Protein AF-A0A0H3FPC8-F1 (afdb_monomer_lite)

Secondary structure (DSSP, 8-state):
-HHHHHHHHHHHHHTTT-HHHHHHHHHHHHHHHHHHHHHTT-GGGGBSSGGG--HHHHHTT-SPBP-HHHHHHHHHHHH--PPPHHHHHHHHHHHHHHHHHHH-TTSGGGSHHHHHHHHHHHHHHHHHHHHHIIIIITGGGGGGGHHHHHHHHHHHTT-HHHHHHHHHHHHHHHHHHHHTT--EEE-TTT-SEEEEEEEEETTEEEEEETTT--EEEEE-----EEEPTTT--EEE-

Organism: Rahnella sp. (strain Y9602) (NCBI:txid2703885)

Structure (mmCIF, N/CA/C/O backbone):
data_AF-A0A0H3FPC8-F1
#
_entry.id   AF-A0A0H3FPC8-F1
#
loop_
_atom_site.group_PDB
_atom_site.id
_atom_site.type_symbol
_atom_site.label_atom_id
_atom_site.label_alt_id
_atom_site.label_comp_id
_atom_site.label_asym_id
_atom_site.label_entity_id
_atom_site.label_seq_id
_atom_site.pdbx_PDB_ins_code
_atom_site.Cartn_x
_atom_site.Cartn_y
_atom_site.Cartn_z
_atom_site.occupancy
_atom_site.B_iso_or_equiv
_atom_site.auth_seq_id
_atom_site.auth_comp_id
_atom_site.auth_asym_id
_atom_site.auth_atom_id
_atom_site.pdbx_PDB_model_num
ATOM 1 N N . MET A 1 1 ? 5.301 -9.600 -10.828 1.00 89.00 1 MET A N 1
ATOM 2 C CA . MET A 1 1 ? 4.356 -9.353 -9.725 1.00 89.00 1 MET A CA 1
ATOM 3 C C . MET A 1 1 ? 4.814 -9.992 -8.426 1.00 89.00 1 MET A C 1
ATOM 5 O O . MET A 1 1 ? 5.090 -9.246 -7.503 1.00 89.00 1 MET A O 1
ATOM 9 N N . LYS A 1 2 ? 4.995 -11.320 -8.379 1.00 92.00 2 LYS A N 1
ATOM 10 C CA . LYS A 1 2 ? 5.437 -12.055 -7.181 1.00 92.00 2 LYS A CA 1
ATOM 11 C C . LYS A 1 2 ? 6.571 -11.378 -6.393 1.00 92.00 2 LYS A C 1
ATOM 13 O O . LYS A 1 2 ? 6.374 -11.065 -5.234 1.00 92.00 2 LYS A O 1
ATOM 18 N N . ASN A 1 3 ? 7.679 -11.017 -7.048 1.00 93.06 3 ASN A N 1
ATOM 19 C CA . ASN A 1 3 ? 8.782 -10.324 -6.367 1.00 93.06 3 ASN A CA 1
ATOM 20 C C . ASN A 1 3 ? 8.347 -9.024 -5.666 1.00 93.06 3 ASN A C 1
ATOM 22 O O . ASN A 1 3 ? 8.826 -8.742 -4.580 1.00 93.06 3 ASN A O 1
ATOM 26 N N . ALA A 1 4 ? 7.453 -8.228 -6.269 1.00 95.75 4 ALA A N 1
ATOM 27 C CA . ALA A 1 4 ? 6.970 -6.991 -5.653 1.00 95.75 4 ALA A CA 1
ATOM 28 C C . ALA A 1 4 ? 6.210 -7.288 -4.354 1.00 95.75 4 ALA A C 1
ATOM 30 O O . ALA A 1 4 ? 6.454 -6.639 -3.346 1.00 95.75 4 ALA A O 1
ATOM 31 N N . ILE A 1 5 ? 5.348 -8.306 -4.379 1.00 95.94 5 ILE A N 1
ATOM 32 C CA . ILE A 1 5 ? 4.580 -8.786 -3.224 1.00 95.94 5 ILE A CA 1
ATOM 33 C C . ILE A 1 5 ? 5.522 -9.337 -2.144 1.00 95.94 5 ILE A C 1
ATOM 35 O O . ILE A 1 5 ? 5.389 -8.956 -0.984 1.00 95.94 5 ILE A O 1
ATOM 39 N N . ASP A 1 6 ? 6.515 -10.144 -2.531 1.00 96.19 6 ASP A N 1
ATOM 40 C CA . ASP A 1 6 ? 7.528 -10.693 -1.621 1.00 96.19 6 ASP A CA 1
ATOM 41 C C . ASP A 1 6 ? 8.322 -9.572 -0.919 1.00 96.19 6 ASP A C 1
ATOM 43 O O . ASP A 1 6 ? 8.620 -9.674 0.268 1.00 96.19 6 ASP A O 1
ATOM 47 N N . PHE A 1 7 ? 8.621 -8.468 -1.616 1.00 96.62 7 PHE A N 1
ATOM 48 C CA . PHE A 1 7 ? 9.252 -7.292 -1.008 1.00 96.62 7 PHE A CA 1
ATOM 49 C C . PHE A 1 7 ? 8.331 -6.563 -0.021 1.00 96.62 7 PHE A C 1
ATOM 51 O O . PHE A 1 7 ? 8.811 -6.074 1.000 1.00 96.62 7 PHE A O 1
ATOM 58 N N . VAL A 1 8 ? 7.018 -6.502 -0.273 1.00 95.00 8 VAL A N 1
ATOM 59 C CA . VAL A 1 8 ? 6.086 -5.961 0.732 1.00 95.00 8 VAL A CA 1
ATOM 60 C C . VAL A 1 8 ? 6.052 -6.864 1.964 1.00 95.00 8 VAL A C 1
ATOM 62 O O . VAL A 1 8 ? 6.135 -6.366 3.082 1.00 95.00 8 VAL A O 1
ATOM 65 N N . ASP A 1 9 ? 5.981 -8.181 1.774 1.00 94.62 9 ASP A N 1
ATOM 66 C CA . ASP A 1 9 ? 5.987 -9.150 2.873 1.00 94.62 9 ASP A CA 1
ATOM 67 C C . ASP A 1 9 ? 7.274 -9.064 3.707 1.00 94.62 9 ASP A C 1
ATOM 69 O O . ASP A 1 9 ? 7.194 -8.934 4.927 1.00 94.62 9 ASP A O 1
ATOM 73 N N . SER A 1 10 ? 8.439 -9.058 3.051 1.00 94.31 10 SER A N 1
ATOM 74 C CA . SER A 1 10 ? 9.748 -8.882 3.698 1.00 94.31 10 SER A CA 1
ATOM 75 C C . SER A 1 10 ? 9.798 -7.584 4.495 1.00 94.31 10 SER A C 1
ATOM 77 O O . SER A 1 10 ? 10.258 -7.558 5.635 1.00 94.31 10 SER A O 1
ATOM 79 N N . SER A 1 11 ? 9.240 -6.511 3.932 1.00 92.31 11 SER A N 1
ATOM 80 C CA . SER A 1 11 ? 9.181 -5.228 4.613 1.00 92.31 11 SER A CA 1
ATOM 81 C C . SER A 1 11 ? 8.342 -5.260 5.893 1.00 92.31 11 SER A C 1
ATOM 83 O O . SER A 1 11 ? 8.747 -4.687 6.904 1.00 92.31 11 SER A O 1
ATOM 85 N N . ILE A 1 12 ? 7.200 -5.952 5.874 1.00 90.69 12 ILE A N 1
ATOM 86 C CA . ILE A 1 12 ? 6.361 -6.142 7.065 1.00 90.69 12 ILE A CA 1
ATOM 87 C C . ILE A 1 12 ? 7.122 -6.950 8.122 1.00 90.69 12 ILE A C 1
ATOM 89 O O . ILE A 1 12 ? 7.126 -6.567 9.290 1.00 90.69 12 ILE A O 1
ATOM 93 N N . ASP A 1 13 ? 7.782 -8.038 7.717 1.00 90.56 13 ASP A N 1
ATOM 94 C CA . ASP A 1 13 ? 8.523 -8.923 8.626 1.00 90.56 13 ASP A CA 1
ATOM 95 C C . ASP A 1 13 ? 9.729 -8.219 9.275 1.00 90.56 13 ASP A C 1
ATOM 97 O O . ASP A 1 13 ? 10.074 -8.483 10.430 1.00 90.56 13 ASP A O 1
ATOM 101 N N . ASP A 1 14 ? 10.338 -7.273 8.562 1.00 88.56 14 ASP A N 1
ATOM 102 C CA . ASP A 1 14 ? 11.497 -6.515 9.026 1.00 88.56 14 ASP A CA 1
ATOM 103 C C . ASP A 1 14 ? 11.157 -5.232 9.786 1.00 88.56 14 ASP A C 1
ATOM 105 O O . ASP A 1 14 ? 12.068 -4.609 10.336 1.00 88.56 14 ASP A O 1
ATOM 109 N N . LEU A 1 15 ? 9.886 -4.830 9.863 1.00 83.62 15 LEU A N 1
ATOM 110 C CA . LEU A 1 15 ? 9.491 -3.529 10.414 1.00 83.62 15 LEU A CA 1
ATOM 111 C C . LEU A 1 15 ? 9.978 -3.310 11.855 1.00 83.62 15 LEU A C 1
ATOM 113 O O . LEU A 1 15 ? 10.409 -2.214 12.211 1.00 83.62 15 LEU A O 1
ATOM 117 N N . ASP A 1 16 ? 9.949 -4.354 12.683 1.00 78.88 16 ASP A N 1
ATOM 118 C CA . ASP A 1 16 ? 10.390 -4.274 14.078 1.00 78.88 16 ASP A CA 1
ATOM 119 C C . ASP A 1 16 ? 11.853 -4.672 14.278 1.00 78.88 16 ASP A C 1
ATOM 121 O O . ASP A 1 16 ? 12.529 -4.115 15.143 1.00 78.88 16 ASP A O 1
ATOM 125 N N . VAL A 1 17 ? 12.351 -5.622 13.483 1.00 83.38 17 VAL A N 1
ATOM 126 C CA . VAL A 1 17 ? 13.662 -6.255 13.702 1.00 83.38 17 VAL A CA 1
ATOM 127 C C . VAL A 1 17 ? 14.765 -5.574 12.893 1.00 83.38 17 VAL A C 1
ATOM 129 O O . VAL A 1 17 ? 15.882 -5.388 13.378 1.00 83.38 17 VAL A O 1
ATOM 132 N N . ARG A 1 18 ? 14.470 -5.203 11.644 1.00 84.19 18 ARG A N 1
ATOM 133 C CA . ARG A 1 18 ? 15.408 -4.588 10.691 1.00 84.19 18 ARG A CA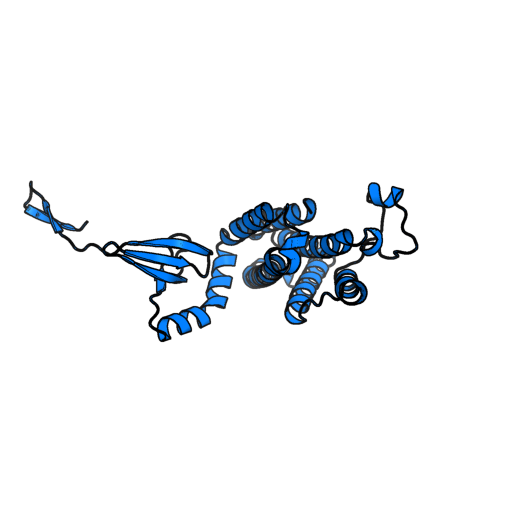 1
ATOM 134 C C . ARG A 1 18 ? 14.742 -3.430 9.932 1.00 84.19 18 ARG A C 1
ATOM 136 O O . ARG A 1 18 ? 14.705 -3.438 8.705 1.00 84.19 18 ARG A O 1
ATOM 143 N N . PRO A 1 19 ? 14.282 -2.375 10.618 1.00 80.12 19 PRO A N 1
ATOM 144 C CA . PRO A 1 19 ? 13.482 -1.316 9.995 1.00 80.12 19 PRO A CA 1
ATOM 145 C C . PRO A 1 19 ? 14.165 -0.558 8.835 1.00 80.12 19 PRO A C 1
ATOM 147 O O . PRO A 1 19 ? 13.492 -0.019 7.961 1.00 80.12 19 PRO A O 1
ATOM 150 N N . LYS A 1 20 ? 15.505 -0.565 8.748 1.00 82.81 20 LYS A N 1
ATOM 151 C CA . LYS A 1 20 ? 16.231 -0.087 7.553 1.00 82.81 20 LYS A CA 1
ATOM 152 C C . LYS A 1 20 ? 15.940 -0.945 6.319 1.00 82.81 20 LYS A C 1
ATOM 154 O O . LYS A 1 20 ? 15.701 -0.407 5.242 1.00 82.81 20 LYS A O 1
ATOM 159 N N . ASN A 1 21 ? 15.962 -2.266 6.486 1.00 87.56 21 ASN A N 1
ATOM 160 C CA . ASN A 1 21 ? 15.630 -3.224 5.439 1.00 87.56 21 ASN A CA 1
ATOM 161 C C . ASN A 1 21 ? 14.156 -3.099 5.057 1.00 87.56 21 ASN A C 1
ATOM 163 O O . ASN A 1 21 ? 13.857 -3.069 3.869 1.00 87.56 21 ASN A O 1
ATOM 167 N N . ALA A 1 22 ? 13.273 -2.890 6.040 1.00 88.50 22 ALA A N 1
ATOM 168 C CA . ALA A 1 22 ? 11.856 -2.672 5.782 1.00 88.50 22 ALA A CA 1
ATOM 169 C C . ALA A 1 22 ? 11.604 -1.519 4.797 1.00 88.50 22 ALA A C 1
ATOM 171 O O . ALA A 1 22 ? 10.876 -1.699 3.822 1.00 88.50 22 ALA A O 1
ATOM 172 N N . ILE A 1 23 ? 12.257 -0.365 4.981 1.00 88.19 23 ILE A N 1
ATOM 173 C CA . ILE A 1 23 ? 12.142 0.777 4.054 1.00 88.19 23 ILE A CA 1
ATOM 174 C C . ILE A 1 23 ? 12.680 0.425 2.662 1.00 88.19 23 ILE A C 1
ATOM 176 O O . ILE A 1 23 ? 12.049 0.741 1.652 1.00 88.19 23 ILE A O 1
ATOM 180 N N . VAL A 1 24 ? 13.857 -0.207 2.599 1.00 90.31 24 VAL A N 1
ATOM 181 C CA . VAL A 1 24 ? 14.506 -0.570 1.329 1.00 90.31 24 VAL A CA 1
ATOM 182 C C . VAL A 1 24 ? 13.623 -1.523 0.526 1.00 90.31 24 VAL A C 1
ATOM 184 O O . VAL A 1 24 ? 13.397 -1.291 -0.665 1.00 90.31 24 VAL A O 1
ATOM 187 N N . ASP A 1 25 ? 13.097 -2.556 1.177 1.00 94.00 25 ASP A N 1
ATOM 188 C CA . ASP A 1 25 ? 12.224 -3.551 0.564 1.00 94.00 25 ASP A CA 1
ATOM 189 C C . ASP A 1 25 ? 10.900 -2.914 0.135 1.00 94.00 25 ASP A C 1
ATOM 191 O O . ASP A 1 25 ? 10.469 -3.086 -1.007 1.00 94.00 25 ASP A O 1
ATOM 195 N N . PHE A 1 26 ? 10.300 -2.071 0.980 1.00 94.06 26 PHE A N 1
ATOM 196 C CA . PHE A 1 26 ? 9.047 -1.407 0.639 1.00 94.06 26 PHE A CA 1
ATOM 197 C C . PHE A 1 26 ? 9.191 -0.467 -0.563 1.00 94.06 26 PHE A C 1
ATOM 199 O O . PHE A 1 26 ? 8.404 -0.549 -1.508 1.00 94.06 26 PHE A O 1
ATOM 206 N N . TYR A 1 27 ? 10.227 0.375 -0.592 1.00 94.69 27 TYR A N 1
ATOM 207 C CA . TYR A 1 27 ? 10.494 1.238 -1.746 1.00 94.69 27 TYR A CA 1
ATOM 208 C C . TYR A 1 27 ? 10.748 0.419 -3.020 1.00 94.69 27 TYR A C 1
ATOM 210 O O . TYR A 1 27 ? 10.241 0.749 -4.095 1.00 94.69 27 TYR A O 1
ATOM 218 N N . THR A 1 28 ? 11.478 -0.693 -2.899 1.00 95.44 28 THR A N 1
ATOM 219 C CA . THR A 1 28 ? 11.706 -1.618 -4.018 1.00 95.44 28 THR A CA 1
ATOM 220 C C . THR A 1 28 ? 10.386 -2.185 -4.544 1.00 95.44 28 THR A C 1
ATOM 222 O O . THR A 1 28 ? 10.194 -2.259 -5.760 1.00 95.44 28 THR A O 1
ATOM 225 N N . SER A 1 29 ? 9.440 -2.522 -3.661 1.00 96.94 29 SER A N 1
ATOM 226 C CA . SER A 1 29 ? 8.107 -2.979 -4.065 1.00 96.94 29 SER A CA 1
ATOM 227 C C . SER A 1 29 ? 7.360 -1.924 -4.892 1.00 96.94 29 SER A C 1
ATOM 229 O O . SER A 1 29 ? 6.858 -2.260 -5.967 1.00 96.94 29 SER A O 1
ATOM 231 N N . ILE A 1 30 ? 7.369 -0.647 -4.475 1.00 96.56 30 ILE A N 1
ATOM 232 C CA . ILE A 1 30 ? 6.734 0.467 -5.204 1.00 96.56 30 ILE A CA 1
ATOM 233 C C . ILE A 1 30 ? 7.284 0.535 -6.631 1.00 96.56 30 ILE A C 1
ATOM 235 O O . ILE A 1 30 ? 6.516 0.524 -7.597 1.00 96.56 30 ILE A O 1
ATOM 239 N N . GLU A 1 31 ? 8.612 0.542 -6.792 1.00 96.44 31 GLU A N 1
ATOM 240 C CA . GLU A 1 31 ? 9.233 0.582 -8.120 1.00 96.44 31 GLU A CA 1
ATOM 241 C C . GLU A 1 31 ? 8.815 -0.615 -8.984 1.00 96.44 31 GLU A C 1
ATOM 243 O O . GLU A 1 31 ? 8.558 -0.458 -10.182 1.00 96.44 31 GLU A O 1
ATOM 248 N N . LEU A 1 32 ? 8.724 -1.809 -8.395 1.00 97.38 32 LEU A N 1
ATOM 249 C CA . LEU A 1 32 ? 8.325 -3.019 -9.108 1.00 97.38 32 LEU A CA 1
ATOM 250 C C . LEU A 1 32 ? 6.851 -3.011 -9.522 1.00 97.38 32 LEU A C 1
ATOM 252 O O . LEU A 1 32 ? 6.558 -3.471 -10.625 1.00 97.38 32 LEU A O 1
ATOM 256 N N . PHE A 1 33 ? 5.935 -2.474 -8.715 1.00 97.88 33 PHE A N 1
ATOM 257 C CA . PHE A 1 33 ? 4.521 -2.350 -9.096 1.00 97.88 33 PHE A CA 1
ATOM 258 C C . PHE A 1 33 ? 4.322 -1.376 -10.258 1.00 97.88 33 PHE A C 1
ATOM 260 O O . PHE A 1 33 ? 3.637 -1.702 -11.230 1.00 97.88 33 PHE A O 1
ATOM 267 N N . LEU A 1 34 ? 4.985 -0.217 -10.223 1.00 97.56 34 LEU A N 1
ATOM 268 C CA . LEU A 1 34 ? 4.922 0.756 -11.319 1.00 97.56 34 LEU A CA 1
ATOM 269 C C . LEU A 1 34 ? 5.506 0.182 -12.615 1.00 97.56 34 LEU A C 1
ATOM 271 O O . LEU A 1 34 ? 4.932 0.339 -13.695 1.00 97.56 34 LEU A O 1
ATOM 275 N N . LYS A 1 35 ? 6.623 -0.547 -12.511 1.00 97.75 35 LYS A N 1
ATOM 276 C CA . LYS A 1 35 ? 7.211 -1.289 -13.635 1.00 97.75 35 LYS A CA 1
ATOM 277 C C . LYS A 1 35 ? 6.284 -2.387 -14.139 1.00 97.75 35 LYS A C 1
ATOM 279 O O . LYS A 1 35 ? 6.142 -2.529 -15.349 1.00 97.75 35 LYS A O 1
ATOM 284 N N . ALA A 1 36 ? 5.627 -3.129 -13.251 1.00 97.38 36 ALA A N 1
ATOM 285 C CA . ALA A 1 36 ? 4.662 -4.152 -13.639 1.00 97.38 36 ALA A CA 1
ATOM 286 C C . ALA A 1 36 ? 3.509 -3.539 -14.441 1.00 97.38 36 ALA A C 1
ATOM 288 O O . ALA A 1 36 ? 3.162 -4.075 -15.491 1.00 97.38 36 ALA A O 1
ATOM 289 N N . ARG A 1 37 ? 2.992 -2.372 -14.027 1.00 97.44 37 ARG A N 1
ATOM 290 C CA . ARG A 1 37 ? 1.958 -1.661 -14.792 1.00 97.44 37 ARG A CA 1
ATOM 291 C C . ARG A 1 37 ? 2.437 -1.283 -16.194 1.00 97.44 37 ARG A C 1
ATOM 293 O O . ARG A 1 37 ? 1.673 -1.442 -17.140 1.00 97.44 37 ARG A O 1
ATOM 300 N N . LEU A 1 38 ? 3.682 -0.832 -16.349 1.00 98.19 38 LEU A N 1
ATOM 301 C CA . LEU A 1 38 ? 4.276 -0.541 -17.664 1.00 98.19 38 LEU A CA 1
ATOM 302 C C . LEU A 1 38 ? 4.485 -1.799 -18.518 1.00 98.19 38 LEU A C 1
ATOM 304 O O . LEU A 1 38 ? 4.257 -1.768 -19.726 1.00 98.19 38 LEU A O 1
ATOM 308 N N . MET A 1 39 ? 4.909 -2.905 -17.903 1.00 96.38 39 MET A N 1
ATOM 309 C CA . MET A 1 39 ? 5.161 -4.167 -18.604 1.00 96.38 39 MET A CA 1
ATOM 310 C C . MET A 1 39 ? 3.909 -4.772 -19.233 1.00 96.38 39 MET A C 1
ATOM 312 O O . MET A 1 39 ? 4.046 -5.482 -20.226 1.00 96.38 39 MET A O 1
ATOM 316 N N . LEU A 1 40 ? 2.723 -4.492 -18.684 1.00 96.44 40 LEU A N 1
ATOM 317 C CA . LEU A 1 40 ? 1.456 -4.923 -19.280 1.00 96.44 40 LEU A CA 1
ATOM 318 C C . LEU A 1 40 ? 1.212 -4.304 -20.661 1.00 96.44 40 LEU A C 1
ATOM 320 O O . LEU A 1 40 ? 0.554 -4.929 -21.483 1.00 96.44 40 LEU A O 1
ATOM 324 N N . GLU A 1 41 ? 1.769 -3.120 -20.932 1.00 96.81 41 GLU A N 1
ATOM 325 C CA . GLU A 1 41 ? 1.702 -2.514 -22.265 1.00 96.81 41 GLU A CA 1
ATOM 326 C C . GLU A 1 41 ? 2.826 -3.029 -23.159 1.00 96.81 41 GLU A C 1
ATOM 328 O O . GLU A 1 41 ? 2.593 -3.505 -24.268 1.00 96.81 41 GLU A O 1
ATOM 333 N N . HIS A 1 42 ? 4.074 -2.925 -22.688 1.00 96.62 42 HIS A N 1
ATOM 334 C CA . HIS A 1 42 ? 5.220 -3.486 -23.392 1.00 96.62 42 HIS A CA 1
ATOM 335 C C . HIS A 1 42 ? 6.450 -3.588 -22.484 1.00 96.62 42 HIS A C 1
ATOM 337 O O . HIS A 1 42 ? 6.822 -2.641 -21.789 1.00 96.62 42 HIS A O 1
ATOM 343 N N . TRP A 1 43 ? 7.164 -4.712 -22.551 1.00 96.44 43 TRP A N 1
ATOM 344 C CA . TRP A 1 43 ? 8.334 -4.987 -21.708 1.00 96.44 43 TRP A CA 1
ATOM 345 C C . TRP A 1 43 ? 9.472 -3.961 -21.863 1.00 96.44 43 TRP A C 1
ATOM 347 O O . TRP A 1 43 ? 10.168 -3.653 -20.898 1.00 96.44 43 TRP A O 1
ATOM 357 N N . THR A 1 44 ? 9.652 -3.366 -23.049 1.00 97.31 44 THR A N 1
ATOM 358 C CA . THR A 1 44 ? 10.704 -2.348 -23.255 1.00 97.31 44 THR A CA 1
ATOM 359 C C . THR A 1 44 ? 10.468 -1.076 -22.444 1.00 97.31 44 THR A C 1
ATOM 361 O O . THR A 1 44 ? 11.413 -0.326 -22.192 1.00 97.31 44 THR A O 1
ATOM 364 N N . LEU A 1 45 ? 9.235 -0.837 -21.981 1.00 97.81 45 LEU A N 1
ATOM 365 C CA . LEU A 1 45 ? 8.889 0.334 -21.180 1.00 97.81 45 LEU A CA 1
ATOM 366 C C . LEU A 1 45 ? 9.497 0.316 -19.784 1.00 97.81 45 LEU A C 1
ATOM 368 O O . LEU A 1 45 ? 9.424 1.344 -19.117 1.00 97.81 45 LEU A O 1
ATOM 372 N N . ILE A 1 46 ? 10.143 -0.767 -19.353 1.00 97.25 46 ILE A N 1
ATOM 373 C CA . ILE A 1 46 ? 10.910 -0.774 -18.101 1.00 97.25 46 ILE A CA 1
ATOM 374 C C . ILE A 1 46 ? 12.418 -0.652 -18.305 1.00 97.25 46 ILE A C 1
ATOM 376 O O . ILE A 1 46 ? 13.133 -0.465 -17.326 1.00 97.25 46 ILE A O 1
ATOM 380 N N . LEU A 1 47 ? 12.911 -0.698 -19.545 1.00 97.56 47 LEU A N 1
ATOM 381 C CA . LEU A 1 47 ? 14.334 -0.544 -19.856 1.00 97.56 47 LEU A CA 1
ATOM 382 C C . LEU A 1 47 ? 14.766 0.916 -19.772 1.00 97.56 47 LEU A C 1
ATOM 384 O O . LEU A 1 47 ? 14.036 1.789 -20.235 1.00 97.56 47 LEU A O 1
ATOM 388 N N . GLU A 1 48 ? 15.971 1.196 -19.292 1.00 96.56 48 GLU A N 1
ATOM 389 C CA . GLU A 1 48 ? 16.552 2.545 -19.326 1.00 96.56 48 GLU A CA 1
ATOM 390 C C . GLU A 1 48 ? 16.551 3.118 -20.756 1.00 96.56 48 GLU A C 1
ATOM 392 O O . GLU A 1 48 ? 16.034 4.212 -20.987 1.00 96.56 48 GLU A O 1
ATOM 397 N N . GLU A 1 49 ? 16.980 2.312 -21.734 1.00 94.75 49 GLU A N 1
ATOM 398 C CA . GLU A 1 49 ? 17.000 2.645 -23.162 1.00 94.75 49 GLU A CA 1
ATOM 399 C C . GLU A 1 49 ? 16.138 1.662 -23.988 1.00 94.75 49 GLU A C 1
ATOM 401 O O . GLU A 1 49 ? 16.647 0.640 -24.458 1.00 94.75 49 GLU A O 1
ATOM 406 N N . PRO A 1 50 ? 14.840 1.948 -24.225 1.00 93.62 50 PRO A N 1
ATOM 407 C CA . PRO A 1 50 ? 13.931 1.030 -24.923 1.00 93.62 50 PRO A CA 1
ATOM 408 C C . PRO A 1 50 ? 14.402 0.608 -26.324 1.00 93.62 50 PRO A C 1
ATOM 410 O O . PRO A 1 50 ? 14.185 -0.531 -26.727 1.00 93.62 50 PRO A O 1
ATOM 413 N N . GLY A 1 51 ? 15.081 1.505 -27.052 1.00 94.12 51 GLY A N 1
ATOM 414 C CA . GLY A 1 51 ? 15.593 1.247 -28.406 1.00 94.12 51 GLY A CA 1
ATOM 415 C C . GLY A 1 51 ? 16.778 0.277 -28.473 1.00 94.12 51 GLY A C 1
ATOM 416 O O . GLY A 1 51 ? 17.095 -0.211 -29.552 1.00 94.12 51 GLY A O 1
ATOM 417 N N . LYS A 1 52 ? 17.416 -0.028 -27.335 1.00 92.62 52 LYS A N 1
ATOM 418 C CA . LYS A 1 52 ? 18.482 -1.037 -27.218 1.00 92.62 52 LYS A CA 1
ATOM 419 C C . LYS A 1 52 ? 17.974 -2.363 -26.644 1.00 92.62 52 LYS A C 1
ATOM 421 O O . LYS A 1 52 ? 18.774 -3.213 -26.262 1.00 92.62 52 LYS A O 1
ATOM 426 N N . GLY A 1 53 ? 16.655 -2.536 -26.539 1.00 92.25 53 GLY A N 1
ATOM 427 C CA . GLY A 1 53 ? 16.061 -3.730 -25.954 1.00 92.25 53 GLY A CA 1
ATOM 428 C C . GLY A 1 53 ? 16.464 -5.005 -26.692 1.00 92.25 53 GLY A C 1
ATOM 429 O O . GLY A 1 53 ? 16.272 -5.125 -27.899 1.00 92.25 53 GLY A O 1
ATOM 430 N N . ASN A 1 54 ? 16.964 -5.983 -25.939 1.00 96.00 54 ASN A N 1
ATOM 431 C CA . ASN A 1 54 ? 17.206 -7.339 -26.411 1.00 96.00 54 ASN A CA 1
ATOM 432 C C . ASN A 1 54 ? 16.348 -8.317 -25.594 1.00 96.00 54 ASN A C 1
ATOM 434 O O . ASN A 1 54 ? 16.453 -8.365 -24.370 1.00 96.00 54 ASN A O 1
ATOM 438 N N . ILE A 1 55 ? 15.502 -9.096 -26.274 1.00 95.50 55 ILE A N 1
ATOM 439 C CA . ILE A 1 55 ? 14.564 -10.011 -25.611 1.00 95.50 55 ILE A CA 1
ATOM 440 C C . ILE A 1 55 ? 15.269 -11.173 -24.892 1.00 95.50 55 ILE A C 1
ATOM 442 O O . ILE A 1 55 ? 14.787 -11.630 -23.858 1.00 95.50 55 ILE A O 1
ATOM 446 N N . GLN A 1 56 ? 16.423 -11.631 -25.393 1.00 96.56 56 GLN A N 1
ATOM 447 C CA . GLN A 1 56 ? 17.203 -12.695 -24.758 1.00 96.56 56 GLN A CA 1
ATOM 448 C C . GLN A 1 56 ? 17.819 -12.199 -23.446 1.00 96.56 56 GLN A C 1
ATOM 450 O O . GLN A 1 56 ? 17.596 -12.820 -22.410 1.00 96.56 56 GLN A O 1
ATOM 455 N N . SER A 1 57 ? 18.495 -11.046 -23.461 1.00 95.12 57 SER A N 1
ATOM 456 C CA . SER A 1 57 ? 19.041 -10.409 -22.254 1.00 95.12 57 SER A CA 1
ATOM 457 C C . SER A 1 57 ? 17.937 -10.081 -21.246 1.00 95.12 57 SER A C 1
ATOM 459 O O . SER A 1 57 ? 18.067 -10.365 -20.058 1.00 95.12 57 SER A O 1
ATOM 461 N N . PHE A 1 58 ? 16.791 -9.585 -21.725 1.00 94.50 58 PHE A N 1
ATOM 462 C CA . PHE A 1 58 ? 15.630 -9.323 -20.879 1.00 94.50 58 PHE A CA 1
ATOM 463 C C . PHE A 1 58 ? 15.126 -10.579 -20.158 1.00 94.50 58 PHE A C 1
ATOM 465 O O . PHE A 1 58 ? 14.887 -10.538 -18.953 1.00 94.50 58 PHE A O 1
ATOM 472 N N . SER A 1 59 ? 15.008 -11.704 -20.873 1.00 92.69 59 SER A N 1
ATOM 473 C CA . SER A 1 59 ? 14.484 -12.960 -20.317 1.00 92.69 59 SER A CA 1
ATOM 474 C C . SER A 1 59 ? 15.323 -13.543 -19.175 1.00 92.69 59 SER A C 1
ATOM 476 O O . SER A 1 59 ? 14.793 -14.285 -18.352 1.00 92.69 59 SER A O 1
ATOM 478 N N . ILE A 1 60 ? 16.607 -13.178 -19.100 1.00 94.94 60 ILE A N 1
ATOM 479 C CA . ILE A 1 60 ? 17.534 -13.610 -18.043 1.00 94.94 60 ILE A CA 1
ATOM 480 C C . ILE A 1 60 ? 17.810 -12.514 -17.003 1.00 94.94 60 ILE A C 1
ATOM 482 O O . ILE A 1 60 ? 18.646 -12.706 -16.124 1.00 94.94 60 ILE A O 1
ATOM 486 N N . GLY A 1 61 ? 17.129 -11.366 -17.091 1.00 91.69 61 GLY A N 1
ATOM 487 C CA . GLY A 1 61 ? 17.315 -10.250 -16.161 1.00 91.69 61 GLY A CA 1
ATOM 488 C C . GLY A 1 61 ? 18.558 -9.391 -16.415 1.00 91.69 61 GLY A C 1
ATOM 489 O O . GLY A 1 61 ? 18.869 -8.529 -15.598 1.00 91.69 61 GLY A O 1
ATOM 490 N N . ASP A 1 62 ? 19.257 -9.582 -17.535 1.00 95.31 62 ASP A N 1
ATOM 491 C CA . ASP A 1 62 ? 20.439 -8.799 -17.905 1.00 95.31 62 ASP A CA 1
ATOM 492 C C . ASP A 1 62 ? 20.026 -7.507 -18.620 1.00 95.31 62 ASP A C 1
ATOM 494 O O . ASP A 1 62 ? 20.073 -7.380 -19.845 1.00 95.31 62 ASP A O 1
ATOM 498 N N . PHE A 1 63 ? 19.520 -6.542 -17.857 1.00 94.50 63 PHE A N 1
ATOM 499 C CA . PHE A 1 63 ? 19.167 -5.233 -18.391 1.00 94.50 63 PHE A CA 1
ATOM 500 C C . PHE A 1 63 ? 19.218 -4.144 -17.325 1.00 94.50 63 PHE A C 1
ATOM 502 O O . PHE A 1 63 ? 19.028 -4.378 -16.132 1.00 94.50 63 PHE A O 1
ATOM 509 N N . LYS A 1 64 ? 19.407 -2.903 -17.776 1.00 95.75 64 LYS A N 1
ATOM 510 C CA . LYS A 1 64 ? 19.228 -1.726 -16.927 1.00 95.75 64 LYS A CA 1
ATOM 511 C C . LYS A 1 64 ? 17.772 -1.303 -16.953 1.00 95.75 64 LYS A C 1
ATOM 513 O O . LYS A 1 64 ? 17.227 -1.012 -18.020 1.00 95.75 64 LYS A O 1
ATOM 518 N N . SER A 1 65 ? 17.142 -1.288 -15.785 1.00 96.19 65 SER A N 1
ATOM 519 C CA . SER A 1 65 ? 15.761 -0.835 -15.637 1.00 96.19 65 SER A CA 1
ATOM 520 C C . SER A 1 65 ? 15.692 0.640 -15.248 1.00 96.19 65 SER A C 1
ATOM 522 O O . SER A 1 65 ? 16.618 1.162 -14.636 1.00 96.19 65 SER A O 1
ATOM 524 N N . ILE A 1 66 ? 14.582 1.298 -15.562 1.00 97.25 66 ILE A N 1
ATOM 525 C CA . ILE A 1 66 ? 14.283 2.652 -15.076 1.00 97.25 66 ILE A CA 1
ATOM 526 C C . ILE A 1 66 ? 14.095 2.701 -13.556 1.00 97.25 66 ILE A C 1
ATOM 528 O O . ILE A 1 66 ? 13.765 1.695 -12.939 1.00 97.25 66 ILE A O 1
ATOM 532 N N . TYR A 1 67 ? 14.222 3.883 -12.962 1.00 95.50 67 TYR A N 1
ATOM 533 C CA . TYR A 1 67 ? 13.828 4.151 -11.572 1.00 95.50 67 TYR A CA 1
ATOM 534 C C . TYR A 1 67 ? 12.415 4.748 -11.494 1.00 95.50 67 TYR A C 1
ATOM 536 O O . TYR A 1 67 ? 11.789 4.987 -12.534 1.00 95.50 67 TYR A O 1
ATOM 544 N N . LEU A 1 68 ? 11.930 5.014 -10.276 1.00 94.81 68 LEU A N 1
ATOM 545 C CA . LEU A 1 68 ? 10.636 5.648 -9.979 1.00 94.81 68 LEU A CA 1
ATOM 546 C C . LEU A 1 68 ? 10.265 6.783 -10.950 1.00 94.81 68 LEU A C 1
ATOM 548 O O . LEU A 1 68 ? 9.235 6.709 -11.615 1.00 94.81 68 LEU A O 1
ATOM 552 N N . GLU A 1 69 ? 11.112 7.806 -11.086 1.00 94.88 69 GLU A N 1
ATOM 553 C CA . GLU A 1 69 ? 10.839 8.971 -11.945 1.00 94.88 69 GLU A CA 1
ATOM 554 C C . GLU A 1 69 ? 10.652 8.584 -13.414 1.00 94.88 69 GLU A C 1
ATOM 556 O O . GLU A 1 69 ? 9.759 9.086 -14.099 1.00 94.88 69 GLU A O 1
ATOM 561 N N . GLY A 1 70 ? 11.476 7.651 -13.898 1.00 97.00 70 GLY A N 1
ATOM 562 C CA . GLY A 1 70 ? 11.359 7.109 -15.245 1.00 97.00 70 GLY A CA 1
ATOM 563 C C . GLY A 1 70 ? 10.051 6.345 -15.431 1.00 97.00 70 GLY A C 1
ATOM 564 O O . GLY A 1 70 ? 9.413 6.484 -16.477 1.00 97.00 70 GLY A O 1
ATOM 565 N N . ALA A 1 71 ? 9.626 5.581 -14.421 1.00 97.62 71 ALA A N 1
ATOM 566 C CA . ALA A 1 71 ? 8.371 4.842 -14.457 1.00 97.62 71 ALA A CA 1
ATOM 567 C C . ALA A 1 71 ? 7.168 5.793 -14.476 1.00 97.62 71 ALA A C 1
ATOM 569 O O . ALA A 1 71 ? 6.338 5.713 -15.378 1.00 97.62 71 ALA A O 1
ATOM 570 N N . VAL A 1 72 ? 7.126 6.762 -13.559 1.00 97.06 72 VAL A N 1
ATOM 571 C CA . VAL A 1 72 ? 6.069 7.783 -13.463 1.00 97.06 72 VAL A CA 1
ATOM 572 C C . VAL A 1 72 ? 5.977 8.609 -14.743 1.00 97.06 72 VAL A C 1
ATOM 574 O O . VAL A 1 72 ? 4.887 8.797 -15.287 1.00 97.06 72 VAL A O 1
ATOM 577 N N . LYS A 1 73 ? 7.118 9.055 -15.284 1.00 97.38 73 LYS A N 1
ATOM 578 C CA . LYS A 1 73 ? 7.160 9.794 -16.550 1.00 97.38 73 LYS A CA 1
ATOM 579 C C . LYS A 1 73 ? 6.542 8.985 -17.687 1.00 97.38 73 LYS A C 1
ATOM 581 O O . LYS A 1 73 ? 5.767 9.542 -18.455 1.00 97.38 73 LYS A O 1
ATOM 586 N N . ARG A 1 74 ? 6.857 7.689 -17.788 1.00 98.19 74 ARG A N 1
ATOM 587 C CA . ARG A 1 74 ? 6.325 6.801 -18.836 1.00 98.19 74 ARG A CA 1
ATOM 588 C C . ARG A 1 74 ? 4.844 6.493 -18.640 1.00 98.19 74 ARG A C 1
ATOM 590 O O . ARG A 1 74 ? 4.105 6.560 -19.617 1.00 98.19 74 ARG A O 1
ATOM 597 N N . LEU A 1 75 ? 4.398 6.239 -17.407 1.00 97.88 75 LEU A N 1
ATOM 598 C CA . LEU A 1 75 ? 2.974 6.088 -17.079 1.00 97.88 75 LEU A CA 1
ATOM 599 C C . LEU A 1 75 ? 2.183 7.311 -17.563 1.00 97.88 75 LEU A C 1
ATOM 601 O O . LEU A 1 75 ? 1.189 7.167 -18.269 1.00 97.88 75 LEU A O 1
ATOM 605 N N . LYS A 1 76 ? 2.695 8.516 -17.298 1.00 97.69 76 LYS A N 1
ATOM 606 C CA . LYS A 1 76 ? 2.068 9.766 -17.730 1.00 97.69 76 LYS A CA 1
ATOM 607 C C . LYS A 1 76 ? 2.123 9.985 -19.240 1.00 97.69 76 LYS A C 1
ATOM 609 O O . LYS A 1 76 ? 1.101 10.263 -19.854 1.00 97.69 76 LYS A O 1
ATOM 614 N N . SER A 1 77 ? 3.305 9.909 -19.849 1.00 97.50 77 SER A N 1
ATOM 615 C CA . SER A 1 77 ? 3.494 10.346 -21.238 1.00 97.50 77 SER A CA 1
ATOM 616 C C . SER A 1 77 ? 3.117 9.301 -22.286 1.00 97.50 77 SER A C 1
ATOM 618 O O . SER A 1 77 ? 2.903 9.671 -23.434 1.00 97.50 77 SER A O 1
ATOM 620 N N . ILE A 1 78 ? 3.105 8.013 -21.928 1.00 97.38 78 ILE A N 1
ATOM 621 C CA . ILE A 1 78 ? 2.835 6.906 -22.860 1.00 97.38 78 ILE A CA 1
ATOM 622 C C . ILE A 1 78 ? 1.454 6.305 -22.590 1.00 97.38 78 ILE A C 1
ATOM 624 O O . ILE A 1 78 ? 0.706 6.082 -23.534 1.00 97.38 78 ILE A O 1
ATOM 628 N N . LEU A 1 79 ? 1.102 6.078 -21.319 1.00 96.75 79 LEU A N 1
ATOM 629 C CA . LEU A 1 79 ? -0.168 5.447 -20.939 1.00 96.75 79 LEU A CA 1
ATOM 630 C C . LEU A 1 79 ? -1.262 6.460 -20.567 1.00 96.75 79 LEU A C 1
ATOM 632 O O . LEU A 1 79 ? -2.383 6.057 -20.278 1.00 96.75 79 LEU A O 1
ATOM 636 N N . ALA A 1 80 ? -0.947 7.761 -20.536 1.00 96.69 80 ALA A N 1
ATOM 637 C CA . ALA A 1 80 ? -1.842 8.816 -20.051 1.00 96.69 80 ALA A CA 1
ATOM 638 C C . ALA A 1 80 ? -2.350 8.602 -18.604 1.00 96.69 80 ALA A C 1
ATOM 640 O O . ALA A 1 80 ? -3.374 9.160 -18.210 1.00 96.69 80 ALA A O 1
ATOM 641 N N . ILE A 1 81 ? -1.614 7.835 -17.791 1.00 96.19 81 ILE A N 1
ATOM 642 C CA . ILE A 1 81 ? -1.922 7.581 -16.380 1.00 96.19 81 ILE A CA 1
ATOM 643 C C . ILE A 1 81 ? -1.249 8.654 -15.529 1.00 96.19 81 ILE A C 1
ATOM 645 O O . ILE A 1 81 ? -0.021 8.737 -15.463 1.00 96.19 81 ILE A O 1
ATOM 649 N N . ASN A 1 82 ? -2.057 9.467 -14.852 1.00 94.06 82 ASN A N 1
ATOM 650 C CA . ASN A 1 82 ? -1.572 10.484 -13.926 1.00 94.06 82 ASN A CA 1
ATOM 651 C C . ASN A 1 82 ? -1.717 9.987 -12.487 1.00 94.06 82 ASN A C 1
ATOM 653 O O . ASN A 1 82 ? -2.829 9.792 -12.007 1.00 94.06 82 ASN A O 1
ATOM 657 N N . ILE A 1 83 ? -0.588 9.823 -11.803 1.00 93.81 83 ILE A N 1
ATOM 658 C CA . ILE A 1 83 ? -0.542 9.652 -10.348 1.00 93.81 83 ILE A CA 1
ATOM 659 C C . ILE A 1 83 ? -0.484 11.057 -9.741 1.00 93.81 83 ILE A C 1
ATOM 661 O O . ILE A 1 83 ? 0.243 11.908 -10.257 1.00 93.81 83 ILE A O 1
ATOM 665 N N . SER A 1 84 ? -1.272 11.323 -8.698 1.00 92.19 84 SER A N 1
ATOM 666 C CA . SER A 1 84 ? -1.334 12.657 -8.091 1.00 92.19 84 SER A CA 1
ATOM 667 C C . SER A 1 84 ? 0.001 13.059 -7.458 1.00 92.19 84 SER A C 1
ATOM 669 O O . SER A 1 84 ? 0.732 12.214 -6.940 1.00 92.19 84 SER A O 1
ATOM 671 N N . ASP A 1 85 ? 0.297 14.361 -7.459 1.00 90.19 85 ASP A N 1
ATOM 672 C CA . ASP A 1 85 ? 1.567 14.882 -6.938 1.00 90.19 85 ASP A CA 1
ATOM 673 C C . ASP A 1 85 ? 1.772 14.519 -5.460 1.00 90.19 85 ASP A C 1
ATOM 675 O O . ASP A 1 85 ? 2.863 14.114 -5.083 1.00 90.19 85 ASP A O 1
ATOM 679 N N . THR A 1 86 ? 0.706 14.516 -4.650 1.00 87.38 86 THR A N 1
ATOM 680 C CA . THR A 1 86 ? 0.755 14.075 -3.244 1.00 87.38 86 THR A CA 1
ATOM 681 C C . THR A 1 86 ? 1.260 12.638 -3.091 1.00 87.38 86 THR A C 1
ATOM 683 O O . THR A 1 86 ? 2.090 12.365 -2.231 1.00 87.38 86 THR A O 1
ATOM 686 N N . ILE A 1 87 ? 0.795 11.713 -3.937 1.00 88.88 87 ILE A N 1
ATOM 687 C CA . ILE A 1 87 ? 1.245 10.313 -3.902 1.00 88.88 87 ILE A CA 1
ATOM 688 C C . ILE A 1 87 ? 2.703 10.221 -4.361 1.00 88.88 87 ILE A C 1
ATOM 690 O O . ILE A 1 87 ? 3.504 9.495 -3.774 1.00 88.88 87 ILE A O 1
ATOM 694 N N . LEU A 1 88 ? 3.052 10.962 -5.414 1.00 91.94 88 LEU A N 1
ATOM 695 C CA . LEU A 1 88 ? 4.407 10.971 -5.955 1.00 91.94 88 LEU A CA 1
ATOM 696 C C . LEU A 1 88 ? 5.422 11.530 -4.964 1.00 91.94 88 LEU A C 1
ATOM 698 O O . LEU A 1 88 ? 6.524 10.996 -4.877 1.00 91.94 88 LEU A O 1
ATOM 702 N N . ASP A 1 89 ? 5.066 12.577 -4.231 1.00 90.25 89 ASP A N 1
ATOM 703 C CA . ASP A 1 89 ? 5.946 13.185 -3.241 1.00 90.25 89 ASP A CA 1
ATOM 704 C C . ASP A 1 89 ? 6.177 12.237 -2.057 1.00 90.25 89 ASP A C 1
ATOM 706 O O . ASP A 1 89 ? 7.331 12.041 -1.679 1.00 90.25 89 ASP A O 1
ATOM 710 N N . ASN A 1 90 ? 5.145 11.514 -1.600 1.00 87.56 90 ASN A N 1
ATOM 711 C CA . ASN A 1 90 ? 5.308 10.440 -0.610 1.00 87.56 90 ASN A CA 1
ATOM 712 C C . ASN A 1 90 ? 6.276 9.342 -1.096 1.00 87.56 90 ASN A C 1
ATOM 714 O O . ASN A 1 90 ? 7.159 8.906 -0.358 1.00 87.56 90 ASN A O 1
ATOM 718 N N . PHE A 1 91 ? 6.158 8.903 -2.356 1.00 92.38 91 PHE A N 1
ATOM 719 C CA . PHE A 1 91 ? 7.071 7.896 -2.912 1.00 92.38 91 PHE A CA 1
ATOM 720 C C . PHE A 1 91 ? 8.510 8.410 -3.055 1.00 92.38 91 PHE A C 1
ATOM 722 O O . PHE A 1 91 ? 9.453 7.644 -2.844 1.00 92.38 91 PHE A O 1
ATOM 729 N N . LYS A 1 92 ? 8.698 9.688 -3.410 1.00 90.81 92 LYS A N 1
ATOM 730 C CA . LYS A 1 92 ? 10.029 10.308 -3.515 1.00 90.81 92 LYS A CA 1
ATOM 731 C C . LYS A 1 92 ? 10.702 10.428 -2.156 1.00 90.81 92 LYS A C 1
ATOM 733 O O . LYS A 1 92 ? 11.860 10.042 -2.048 1.00 90.81 92 LYS A O 1
ATOM 738 N N . GLU A 1 93 ? 9.986 10.898 -1.138 1.00 87.06 93 GLU A N 1
ATOM 739 C CA . GLU A 1 93 ? 10.502 11.016 0.231 1.00 87.06 93 GLU A CA 1
ATOM 740 C C . GLU A 1 93 ? 11.003 9.656 0.742 1.00 87.06 93 GLU A C 1
ATOM 742 O O . GLU A 1 93 ? 12.127 9.526 1.235 1.00 87.06 93 GLU A O 1
ATOM 747 N N . LEU A 1 94 ? 10.233 8.595 0.489 1.00 87.06 94 LEU A N 1
ATOM 748 C CA . LEU A 1 94 ? 10.648 7.235 0.816 1.00 87.06 94 LEU A CA 1
ATOM 749 C C . LEU A 1 94 ? 11.904 6.790 0.037 1.00 87.06 94 LEU A C 1
ATOM 751 O O . LEU A 1 94 ? 12.781 6.112 0.579 1.00 87.06 94 LEU A O 1
ATOM 755 N N . GLY A 1 95 ? 12.018 7.195 -1.230 1.00 88.25 95 GLY A N 1
ATOM 756 C CA . GLY A 1 95 ? 13.201 6.970 -2.063 1.00 88.25 95 GLY A CA 1
ATOM 757 C C . GLY A 1 95 ? 14.444 7.702 -1.556 1.00 88.25 95 GLY A C 1
ATOM 758 O O . GLY A 1 95 ? 15.539 7.134 -1.556 1.00 88.25 95 GLY A O 1
ATOM 759 N N . GLU A 1 96 ? 14.289 8.929 -1.061 1.00 86.38 96 GLU A N 1
ATOM 760 C CA . GLU A 1 96 ? 15.361 9.690 -0.417 1.00 86.38 96 GLU A CA 1
ATOM 761 C C . GLU A 1 96 ? 15.848 8.988 0.853 1.00 86.38 96 GLU A C 1
ATOM 763 O O . GLU A 1 96 ? 17.057 8.809 1.028 1.00 86.38 96 GLU A O 1
ATOM 768 N N . HIS A 1 97 ? 14.933 8.499 1.694 1.00 83.19 97 HIS A N 1
ATOM 769 C CA . HIS A 1 97 ? 15.281 7.719 2.886 1.00 83.19 97 HIS A CA 1
ATOM 770 C C . HIS A 1 97 ? 16.004 6.422 2.530 1.00 83.19 97 HIS A C 1
ATOM 772 O O . HIS A 1 97 ? 17.051 6.109 3.101 1.00 83.19 97 HIS A O 1
ATOM 778 N N . ARG A 1 98 ? 15.517 5.694 1.524 1.00 86.69 98 ARG A N 1
ATOM 779 C CA . ARG A 1 98 ? 16.184 4.498 1.002 1.00 86.69 98 ARG A CA 1
ATOM 780 C C . ARG A 1 98 ? 17.598 4.814 0.508 1.00 86.69 98 ARG A C 1
ATOM 782 O O . ARG A 1 98 ? 18.530 4.075 0.825 1.00 86.69 98 ARG A O 1
ATOM 789 N N . ASN A 1 99 ? 17.792 5.905 -0.231 1.00 85.19 99 ASN A N 1
ATOM 790 C CA . ASN A 1 99 ? 19.114 6.323 -0.709 1.00 85.19 99 ASN A CA 1
ATOM 791 C C . ASN A 1 99 ? 20.052 6.675 0.448 1.00 85.19 99 ASN A C 1
ATOM 793 O O . ASN A 1 99 ? 21.214 6.267 0.445 1.00 85.19 99 ASN A O 1
ATOM 797 N N . GLN A 1 100 ? 19.541 7.373 1.461 1.00 82.44 100 GLN A N 1
ATOM 798 C CA . GLN A 1 100 ? 20.280 7.672 2.682 1.00 82.44 100 GLN A CA 1
ATOM 799 C C . GLN A 1 100 ? 20.724 6.395 3.406 1.00 82.44 100 GLN A C 1
ATOM 801 O O . GLN A 1 100 ? 21.896 6.264 3.744 1.00 82.44 100 GLN A O 1
ATOM 806 N N . ILE A 1 101 ? 19.818 5.432 3.587 1.00 81.19 101 ILE A N 1
ATOM 807 C CA . ILE A 1 101 ? 20.087 4.151 4.259 1.00 81.19 101 ILE A CA 1
ATOM 808 C C . ILE A 1 101 ? 21.133 3.321 3.509 1.00 81.19 101 ILE A C 1
ATOM 810 O O . ILE A 1 101 ? 22.027 2.753 4.135 1.00 81.19 101 ILE A O 1
ATOM 814 N N . VAL A 1 102 ? 21.025 3.240 2.180 1.00 80.88 102 VAL A N 1
ATOM 815 C CA . VAL A 1 102 ? 21.910 2.408 1.351 1.00 80.88 102 VAL A CA 1
ATOM 816 C C . VAL A 1 102 ? 23.304 3.021 1.211 1.00 80.88 102 VAL A C 1
ATOM 818 O O . VAL A 1 102 ? 24.293 2.290 1.218 1.00 80.88 102 VAL A O 1
ATOM 821 N N . HIS A 1 103 ? 23.403 4.346 1.071 1.00 77.25 103 HIS A N 1
ATOM 822 C CA . HIS A 1 103 ? 24.667 5.003 0.724 1.00 77.25 103 HIS A CA 1
ATOM 823 C C . HIS A 1 103 ? 25.394 5.650 1.903 1.00 77.25 103 HIS A C 1
ATOM 825 O O . HIS A 1 103 ? 26.600 5.881 1.805 1.00 77.25 103 HIS A O 1
ATOM 831 N N . PHE A 1 104 ? 24.714 5.926 3.017 1.00 69.62 104 PHE A N 1
ATOM 832 C CA . PHE A 1 104 ? 25.302 6.668 4.127 1.00 69.62 104 PHE A CA 1
ATOM 833 C C . PHE A 1 104 ? 25.154 5.906 5.447 1.00 69.62 104 PHE A C 1
ATOM 835 O O . PHE A 1 104 ? 24.079 5.801 6.033 1.00 69.62 104 PHE A O 1
ATOM 842 N N . SER A 1 105 ? 26.284 5.423 5.966 1.00 56.06 105 SER A N 1
ATOM 843 C CA . SER A 1 105 ? 26.364 4.695 7.238 1.00 56.06 105 SER A CA 1
ATOM 844 C C . SER A 1 105 ? 26.141 5.568 8.487 1.00 56.06 105 SER A C 1
ATOM 846 O O . SER A 1 105 ? 25.902 5.020 9.560 1.00 56.06 105 SER A O 1
ATOM 848 N N . HIS A 1 106 ? 26.175 6.902 8.352 1.00 53.94 106 HIS A N 1
ATOM 849 C CA . HIS A 1 106 ? 26.137 7.880 9.455 1.00 53.94 106 HIS A CA 1
ATOM 850 C C . HIS A 1 106 ? 25.088 8.987 9.242 1.00 53.94 106 HIS A C 1
ATOM 852 O O . HIS A 1 106 ? 25.383 10.173 9.367 1.00 53.94 106 HIS A O 1
ATOM 858 N N . THR A 1 107 ? 23.867 8.626 8.862 1.00 55.84 107 THR A N 1
ATOM 859 C CA . THR A 1 107 ? 22.744 9.578 8.780 1.00 55.84 107 THR A CA 1
ATOM 860 C C . THR A 1 107 ? 22.046 9.726 10.130 1.00 55.84 107 THR A C 1
ATOM 862 O O . THR A 1 107 ? 22.262 8.921 11.035 1.00 55.84 107 THR A O 1
ATOM 865 N N . GLU A 1 108 ? 21.169 10.721 10.283 1.00 53.25 108 GLU A N 1
ATOM 866 C CA . GLU A 1 108 ? 20.261 10.849 11.443 1.00 53.25 108 GLU A CA 1
ATOM 867 C C . GLU A 1 108 ? 19.357 9.604 11.623 1.00 53.25 108 GLU A C 1
ATOM 869 O O . GLU A 1 108 ? 18.856 9.332 12.709 1.00 53.25 108 GLU A O 1
ATOM 874 N N . TYR A 1 109 ? 19.256 8.760 10.588 1.00 51.03 109 TYR A N 1
ATOM 875 C CA . TYR A 1 109 ? 18.690 7.406 10.617 1.00 51.03 109 TYR A CA 1
ATOM 876 C C . TYR A 1 109 ? 19.603 6.342 11.275 1.00 51.03 109 TYR A C 1
ATOM 878 O O . TYR A 1 109 ? 19.284 5.150 11.301 1.00 51.03 109 TYR A O 1
ATOM 886 N N . SER A 1 110 ? 20.764 6.718 11.814 1.00 47.75 110 SER A N 1
ATOM 887 C CA . SER A 1 110 ? 21.607 5.834 12.636 1.00 47.75 110 SER A CA 1
ATOM 888 C C . SER A 1 110 ? 20.973 5.541 14.000 1.00 47.75 110 SER A C 1
ATOM 890 O O . SER A 1 110 ? 21.176 4.453 14.536 1.00 47.75 110 SER A O 1
ATOM 892 N N . THR A 1 111 ? 20.108 6.431 14.492 1.00 52.09 111 THR A N 1
ATOM 893 C CA . THR A 1 111 ? 19.241 6.238 15.663 1.00 52.09 111 THR A CA 1
ATOM 894 C C . THR A 1 111 ? 17.809 5.943 15.219 1.00 52.09 111 THR A C 1
ATOM 896 O O . THR A 1 111 ? 16.893 6.727 15.450 1.00 52.09 111 THR A O 1
ATOM 899 N N . LEU A 1 112 ? 17.605 4.821 14.526 1.00 53.31 112 LEU A N 1
ATOM 900 C CA . LEU A 1 112 ? 16.314 4.487 13.913 1.00 53.31 112 LEU A CA 1
ATOM 901 C C . LEU A 1 112 ? 15.165 4.303 14.926 1.00 53.31 112 LEU A C 1
ATOM 903 O O . LEU A 1 112 ? 14.003 4.455 14.563 1.00 53.31 112 LEU A O 1
ATOM 907 N N . GLU A 1 113 ? 15.475 4.046 16.201 1.00 49.66 113 GLU A N 1
ATOM 908 C CA . GLU A 1 113 ? 14.468 4.033 17.270 1.00 49.66 113 GLU A CA 1
ATOM 909 C C . GLU A 1 113 ? 13.811 5.403 17.491 1.00 49.66 113 GLU A C 1
ATOM 911 O O . GLU A 1 113 ? 12.625 5.461 17.802 1.00 49.66 113 GLU A O 1
ATOM 916 N N . ALA A 1 114 ? 14.531 6.510 17.267 1.00 47.66 114 ALA A N 1
ATOM 917 C CA . ALA A 1 114 ? 14.001 7.855 17.497 1.00 47.66 114 ALA A CA 1
ATOM 918 C C . ALA A 1 114 ? 12.965 8.292 16.439 1.00 47.66 114 ALA A C 1
ATOM 920 O O . ALA A 1 114 ? 12.122 9.131 16.738 1.00 47.66 114 ALA A O 1
ATOM 921 N N . ASN A 1 115 ? 12.988 7.699 15.235 1.00 60.84 115 ASN A N 1
ATOM 922 C CA . ASN A 1 115 ? 12.117 8.062 14.104 1.00 60.84 115 ASN A CA 1
ATOM 923 C C . ASN A 1 115 ? 11.263 6.897 13.561 1.00 60.84 115 ASN A C 1
ATOM 925 O O . ASN A 1 115 ? 10.638 7.031 12.508 1.00 60.84 115 ASN A O 1
ATOM 929 N N . LYS A 1 116 ? 11.180 5.766 14.281 1.00 65.56 116 LYS A N 1
ATOM 930 C CA . LYS A 1 116 ? 10.399 4.583 13.870 1.00 65.56 116 LYS A CA 1
ATOM 931 C C . LYS A 1 116 ? 8.941 4.927 13.546 1.00 65.56 116 LYS A C 1
ATOM 933 O O . LYS A 1 116 ? 8.423 4.487 12.529 1.00 65.56 116 LYS A O 1
ATOM 938 N N . ALA A 1 117 ? 8.301 5.765 14.362 1.00 68.00 117 ALA A N 1
ATOM 939 C CA . ALA A 1 117 ? 6.914 6.177 14.147 1.00 68.00 117 ALA A CA 1
ATOM 940 C C . ALA A 1 117 ? 6.712 6.971 12.840 1.00 68.00 117 ALA A C 1
ATOM 942 O O . ALA A 1 117 ? 5.723 6.755 12.145 1.00 68.00 117 ALA A O 1
ATOM 943 N N . GLY A 1 118 ? 7.656 7.850 12.480 1.00 71.38 118 GLY A N 1
ATOM 944 C CA . GLY A 1 118 ? 7.599 8.618 11.231 1.00 71.38 118 GLY A CA 1
ATOM 945 C C . GLY A 1 118 ? 7.766 7.727 10.000 1.00 71.38 118 GLY A C 1
ATOM 946 O O . GLY A 1 118 ? 6.988 7.825 9.056 1.00 71.38 118 GLY A O 1
ATOM 947 N N . VAL A 1 119 ? 8.711 6.786 10.062 1.00 71.19 119 VAL A N 1
ATOM 948 C CA . VAL A 1 119 ? 8.930 5.774 9.017 1.00 71.19 119 VAL A CA 1
ATOM 949 C C . VAL A 1 119 ? 7.688 4.910 8.811 1.00 71.19 119 VAL A C 1
ATOM 951 O O . VAL A 1 119 ? 7.232 4.736 7.684 1.00 71.19 119 VAL A O 1
ATOM 954 N N . VAL A 1 120 ? 7.122 4.388 9.901 1.00 76.75 120 VAL A N 1
ATOM 955 C CA . VAL A 1 120 ? 5.894 3.581 9.875 1.00 76.75 120 VAL A CA 1
ATOM 956 C C . VAL A 1 120 ? 4.752 4.381 9.247 1.00 76.75 120 VAL A C 1
ATOM 958 O O . VAL A 1 120 ? 4.014 3.846 8.423 1.00 76.75 120 VAL A O 1
ATOM 961 N N . ALA A 1 121 ? 4.627 5.667 9.584 1.00 77.81 121 ALA A N 1
ATOM 962 C CA . ALA A 1 121 ? 3.585 6.520 9.030 1.00 77.81 121 ALA A CA 1
ATOM 963 C C . ALA A 1 121 ? 3.753 6.773 7.525 1.00 77.81 121 ALA A C 1
ATOM 965 O O . ALA A 1 121 ? 2.793 6.636 6.768 1.00 77.81 121 ALA A O 1
ATOM 966 N N . GLN A 1 122 ? 4.968 7.078 7.070 1.00 78.56 122 GLN A N 1
ATOM 967 C CA . GLN A 1 122 ? 5.267 7.256 5.645 1.00 78.56 122 GLN A CA 1
ATOM 968 C C . GLN A 1 122 ? 5.057 5.962 4.849 1.00 78.56 122 GLN A C 1
ATOM 970 O O . GLN A 1 122 ? 4.483 5.989 3.756 1.00 78.56 122 GLN A O 1
ATOM 975 N N . GLN A 1 123 ? 5.495 4.824 5.394 1.00 84.88 123 GLN A N 1
ATOM 976 C CA . GLN A 1 123 ? 5.291 3.511 4.789 1.00 84.88 123 GLN A CA 1
ATOM 977 C C . GLN A 1 123 ? 3.801 3.176 4.689 1.00 84.88 123 GLN A C 1
ATOM 979 O O . GLN A 1 123 ? 3.349 2.749 3.627 1.00 84.88 123 GLN A O 1
ATOM 984 N N . TRP A 1 124 ? 3.028 3.428 5.750 1.00 85.81 124 TRP A N 1
ATOM 985 C CA . TRP A 1 124 ? 1.575 3.268 5.743 1.00 85.81 124 TRP A CA 1
ATOM 986 C C . TRP A 1 124 ? 0.911 4.146 4.683 1.00 85.81 124 TRP A C 1
ATOM 988 O O . TRP A 1 124 ? 0.171 3.635 3.845 1.00 85.81 124 TRP A O 1
ATOM 998 N N . SER A 1 125 ? 1.209 5.446 4.674 1.00 84.75 125 SER A N 1
ATOM 999 C CA . SER A 1 125 ? 0.636 6.390 3.711 1.00 84.75 125 SER A CA 1
ATOM 1000 C C . SER A 1 125 ? 0.940 5.966 2.270 1.00 84.75 125 SER A C 1
ATOM 1002 O O . SER A 1 125 ? 0.057 5.918 1.410 1.00 84.75 125 SER A O 1
ATOM 1004 N N . SER A 1 126 ? 2.180 5.550 2.017 1.00 90.00 126 SER A N 1
ATOM 1005 C CA . SER A 1 126 ? 2.605 5.034 0.719 1.00 90.00 126 SER A CA 1
ATOM 1006 C C . SER A 1 126 ? 1.898 3.723 0.351 1.00 90.00 126 SER A C 1
ATOM 1008 O O . SER A 1 126 ? 1.457 3.574 -0.789 1.00 90.00 126 SER A O 1
ATOM 1010 N N . TRP A 1 127 ? 1.730 2.787 1.295 1.00 93.00 127 TRP A N 1
ATOM 1011 C CA . TRP A 1 127 ? 0.977 1.548 1.069 1.00 93.00 127 TRP A CA 1
ATOM 1012 C C . TRP A 1 127 ? -0.494 1.819 0.796 1.00 93.00 127 TRP A C 1
ATOM 1014 O O . TRP A 1 127 ? -1.034 1.245 -0.139 1.00 93.00 127 TRP A O 1
ATOM 1024 N N . HIS A 1 128 ? -1.136 2.709 1.548 1.00 89.50 128 HIS A N 1
ATOM 1025 C CA . HIS A 1 128 ? -2.532 3.077 1.337 1.00 89.50 128 HIS A CA 1
ATOM 1026 C C . HIS A 1 128 ? -2.766 3.566 -0.100 1.00 89.50 128 HIS A C 1
ATOM 1028 O O . HIS A 1 128 ? -3.667 3.087 -0.791 1.00 89.50 128 HIS A O 1
ATOM 1034 N N . HIS A 1 129 ? -1.910 4.469 -0.584 1.00 91.00 129 HIS A N 1
ATOM 1035 C CA . HIS A 1 129 ? -1.993 4.973 -1.952 1.00 91.00 129 HIS A CA 1
ATOM 1036 C C . HIS A 1 129 ? -1.673 3.911 -3.004 1.00 91.00 129 HIS A C 1
ATOM 1038 O O . HIS A 1 129 ? -2.378 3.809 -4.006 1.00 91.00 129 HIS A O 1
ATOM 1044 N N . LEU A 1 130 ? -0.634 3.107 -2.780 1.00 95.12 130 LEU A N 1
ATOM 1045 C CA . LEU A 1 130 ? -0.261 2.031 -3.692 1.00 95.12 130 LEU A CA 1
ATOM 1046 C C . LEU A 1 130 ? -1.346 0.952 -3.773 1.00 95.12 130 LEU A C 1
ATOM 1048 O O . LEU A 1 130 ? -1.689 0.512 -4.864 1.00 95.12 130 LEU A O 1
ATOM 1052 N N . TYR A 1 131 ? -1.906 0.549 -2.637 1.00 95.25 131 TYR A N 1
ATOM 1053 C CA . TYR A 1 131 ? -2.977 -0.434 -2.558 1.00 95.25 131 TYR A CA 1
ATOM 1054 C C . TYR A 1 131 ? -4.194 0.043 -3.344 1.00 95.25 131 TYR A C 1
ATOM 1056 O O . TYR A 1 131 ? -4.662 -0.684 -4.211 1.00 95.25 131 TYR A O 1
ATOM 1064 N N . LYS A 1 132 ? -4.606 1.304 -3.160 1.00 93.44 132 LYS A N 1
ATOM 1065 C CA . LYS A 1 132 ? -5.675 1.915 -3.957 1.00 93.44 132 LYS A CA 1
ATOM 1066 C C . LYS A 1 132 ? -5.380 1.887 -5.461 1.00 93.44 132 LYS A C 1
ATOM 1068 O O . LYS A 1 132 ? -6.251 1.518 -6.244 1.00 93.44 132 LYS A O 1
ATOM 1073 N N . LEU A 1 133 ? -4.156 2.228 -5.875 1.00 95.31 133 LEU A N 1
ATOM 1074 C CA . LEU A 1 133 ? -3.767 2.120 -7.286 1.00 95.31 133 LEU A CA 1
ATOM 1075 C C . LEU A 1 133 ? -3.939 0.682 -7.797 1.00 95.31 133 LEU A C 1
ATOM 1077 O O . LEU A 1 133 ? -4.421 0.481 -8.903 1.00 95.31 133 LEU A O 1
ATOM 1081 N N . LEU A 1 134 ? -3.566 -0.321 -7.003 1.00 96.75 134 LEU A N 1
ATOM 1082 C CA . LEU A 1 134 ? -3.592 -1.734 -7.393 1.00 96.75 134 LEU A CA 1
ATOM 1083 C C . LEU A 1 134 ? -4.990 -2.378 -7.361 1.00 96.75 134 LEU A C 1
ATOM 1085 O O . LEU A 1 134 ? -5.244 -3.302 -8.139 1.00 96.75 134 LEU A O 1
ATOM 1089 N N . THR A 1 135 ? -5.881 -1.929 -6.475 1.00 96.25 135 THR A N 1
ATOM 1090 C CA . THR A 1 135 ? -7.209 -2.535 -6.260 1.00 96.25 135 THR A CA 1
ATOM 1091 C C . THR A 1 135 ? -8.366 -1.748 -6.848 1.00 96.25 135 THR A C 1
ATOM 1093 O O . THR A 1 135 ? -9.423 -2.337 -7.082 1.00 96.25 135 THR A O 1
ATOM 1096 N N . ASP A 1 136 ? -8.173 -0.455 -7.111 1.00 94.81 136 ASP A N 1
ATOM 1097 C CA . ASP A 1 136 ? -9.209 0.423 -7.651 1.00 94.81 136 ASP A CA 1
ATOM 1098 C C . ASP A 1 136 ? -8.814 0.858 -9.063 1.00 94.81 136 ASP A C 1
ATOM 1100 O O . ASP A 1 136 ? -9.421 0.419 -10.041 1.00 94.81 136 ASP A O 1
ATOM 1104 N N . ASP A 1 137 ? -7.752 1.660 -9.184 1.00 94.81 137 ASP A N 1
ATOM 1105 C CA . ASP A 1 137 ? -7.406 2.323 -10.447 1.00 94.81 137 ASP A CA 1
ATOM 1106 C C . ASP A 1 137 ? -6.865 1.341 -11.501 1.00 94.81 137 ASP A C 1
ATOM 1108 O O . ASP A 1 137 ? -7.115 1.506 -12.695 1.00 94.81 137 ASP A O 1
ATOM 1112 N N . TRP A 1 138 ? -6.123 0.312 -11.073 1.00 96.62 138 TRP A N 1
ATOM 1113 C CA . TRP A 1 138 ? -5.518 -0.720 -11.929 1.00 96.62 138 TRP A CA 1
ATOM 1114 C C . TRP A 1 138 ? -6.098 -2.115 -11.688 1.00 96.62 138 TRP A C 1
ATOM 1116 O O . TRP A 1 138 ? -5.476 -3.123 -12.034 1.00 96.62 138 TRP A O 1
ATOM 1126 N N . LYS A 1 139 ? -7.297 -2.191 -11.103 1.00 96.81 139 LYS A N 1
ATOM 1127 C CA . LYS A 1 139 ? -7.949 -3.455 -10.743 1.00 96.81 139 LYS A CA 1
ATOM 1128 C C . LYS A 1 139 ? -8.025 -4.435 -11.909 1.00 96.81 139 LYS A C 1
ATOM 1130 O O . LYS A 1 139 ? -7.664 -5.599 -11.771 1.00 96.81 139 LYS A O 1
ATOM 1135 N N . GLU A 1 140 ? -8.482 -3.953 -13.064 1.00 96.62 140 GLU A N 1
ATOM 1136 C CA . GLU A 1 140 ? -8.672 -4.766 -14.270 1.00 96.62 140 GLU A CA 1
ATOM 1137 C C . GLU A 1 140 ? -7.352 -5.339 -14.795 1.00 96.62 140 GLU A C 1
ATOM 1139 O O . GLU A 1 140 ? -7.308 -6.449 -15.317 1.00 96.62 140 GLU A O 1
ATOM 1144 N N . GLN A 1 141 ? -6.261 -4.593 -14.628 1.00 96.62 141 GLN A N 1
ATOM 1145 C CA . GLN A 1 141 ? -4.926 -4.989 -15.065 1.00 96.62 141 GLN A CA 1
ATOM 1146 C C . GLN A 1 141 ? -4.280 -6.024 -14.137 1.00 96.62 141 GLN A C 1
ATOM 1148 O O . GLN A 1 141 ? -3.360 -6.729 -14.552 1.00 96.62 141 GLN A O 1
ATOM 1153 N N . PHE A 1 142 ? -4.754 -6.127 -12.894 1.00 96.50 142 PHE A N 1
ATOM 1154 C CA . PHE A 1 142 ? -4.191 -7.001 -11.868 1.00 96.50 142 PHE A CA 1
ATOM 1155 C C . PHE A 1 142 ? -5.242 -7.909 -11.218 1.00 96.50 142 PHE A C 1
ATOM 1157 O O . PHE A 1 142 ? -5.141 -8.199 -10.024 1.00 96.50 142 PHE A O 1
ATOM 1164 N N . LEU A 1 143 ? -6.238 -8.371 -11.985 1.00 96.12 143 LEU A N 1
ATOM 1165 C CA . LEU A 1 143 ? -7.308 -9.251 -11.490 1.00 96.12 143 LEU A CA 1
ATOM 1166 C C . LEU A 1 143 ? -6.763 -10.517 -10.816 1.00 96.12 143 LEU A C 1
ATOM 1168 O O . LEU A 1 143 ? -7.181 -10.844 -9.709 1.00 96.12 143 LEU A O 1
ATOM 1172 N N . ASP A 1 144 ? -5.766 -11.157 -11.430 1.00 96.31 144 ASP A N 1
ATOM 1173 C CA . ASP A 1 144 ? -5.171 -12.408 -10.939 1.00 96.31 144 ASP A CA 1
ATOM 1174 C C . ASP A 1 144 ? -4.392 -12.249 -9.618 1.00 96.31 144 ASP A C 1
ATOM 1176 O O . ASP A 1 144 ? -4.014 -13.241 -8.998 1.00 96.31 144 ASP A O 1
ATOM 1180 N N . HIS A 1 145 ? -4.143 -11.011 -9.178 1.00 96.50 145 HIS A N 1
ATOM 1181 C CA . HIS A 1 145 ? -3.363 -10.700 -7.976 1.00 96.50 145 HIS A CA 1
ATOM 1182 C C . HIS A 1 145 ? -4.181 -10.029 -6.866 1.00 96.50 145 HIS A C 1
ATOM 1184 O O . HIS A 1 145 ? -3.629 -9.731 -5.807 1.00 96.50 145 HIS A O 1
ATOM 1190 N N . GLN A 1 146 ? -5.487 -9.808 -7.065 1.00 96.81 146 GLN A N 1
A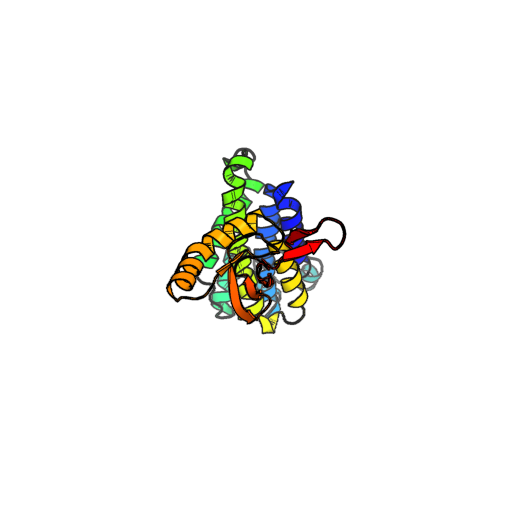TOM 1191 C CA . GLN A 1 146 ? -6.333 -9.124 -6.077 1.00 96.81 146 GLN A CA 1
ATOM 1192 C C . GLN A 1 146 ? -6.359 -9.855 -4.727 1.00 96.81 146 GLN A C 1
ATOM 1194 O O . GLN A 1 146 ? -6.259 -9.213 -3.682 1.00 96.81 146 GLN A O 1
ATOM 1199 N N . ASP A 1 147 ? -6.404 -11.190 -4.738 1.00 96.19 147 ASP A N 1
ATOM 1200 C CA . ASP A 1 147 ? -6.360 -11.996 -3.513 1.00 96.19 147 ASP A CA 1
ATOM 1201 C C . ASP A 1 147 ? -5.030 -11.826 -2.764 1.00 96.19 147 ASP A C 1
ATOM 1203 O O . ASP A 1 147 ? -5.005 -11.724 -1.534 1.00 96.19 147 ASP A O 1
ATOM 1207 N N . GLU A 1 148 ? -3.913 -11.743 -3.493 1.00 96.50 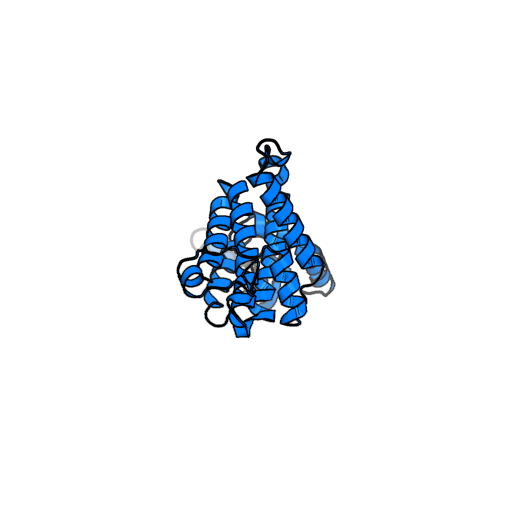148 GLU A N 1
ATOM 1208 C CA . GLU A 1 148 ? -2.601 -11.515 -2.888 1.00 96.50 148 GLU A CA 1
ATOM 1209 C C . GLU A 1 148 ? -2.485 -10.098 -2.318 1.00 96.50 148 GLU A C 1
ATOM 1211 O O . GLU A 1 148 ? -1.971 -9.934 -1.210 1.00 96.50 148 GLU A O 1
ATOM 1216 N N . PHE A 1 149 ? -3.000 -9.081 -3.016 1.00 96.31 149 PHE A N 1
ATOM 1217 C CA . PHE A 1 149 ? -3.042 -7.710 -2.499 1.00 96.31 149 PHE A CA 1
ATOM 1218 C C . PHE A 1 149 ? -3.889 -7.631 -1.232 1.00 96.31 149 PHE A C 1
ATOM 1220 O O . PHE A 1 149 ? -3.437 -7.063 -0.238 1.00 96.31 149 PHE A O 1
ATOM 1227 N N . GLY A 1 150 ? -5.066 -8.262 -1.225 1.00 95.06 150 GLY A N 1
ATOM 1228 C CA . GLY A 1 150 ? -5.922 -8.348 -0.044 1.00 95.06 150 GLY A CA 1
ATOM 1229 C C . GLY A 1 150 ? -5.246 -9.077 1.121 1.00 95.06 150 GLY A C 1
ATOM 1230 O O . GLY A 1 150 ? -5.354 -8.642 2.269 1.00 95.06 150 GLY A O 1
ATOM 1231 N N . ARG A 1 151 ? -4.491 -10.151 0.855 1.00 95.19 151 ARG A N 1
ATOM 1232 C CA . ARG A 1 151 ? -3.690 -10.851 1.876 1.00 95.19 151 ARG A CA 1
ATOM 1233 C C . ARG A 1 151 ? -2.634 -9.930 2.487 1.00 95.19 151 ARG A C 1
ATOM 1235 O O . ARG A 1 151 ? -2.546 -9.847 3.711 1.00 95.19 151 ARG A O 1
ATOM 1242 N N . VAL A 1 152 ? -1.834 -9.257 1.660 1.00 94.19 152 VAL A N 1
ATOM 1243 C CA . VAL A 1 152 ? -0.778 -8.347 2.136 1.00 94.19 152 VAL A CA 1
ATOM 1244 C C . VAL A 1 152 ? -1.378 -7.161 2.882 1.00 94.19 152 VAL A C 1
ATOM 1246 O O . VAL A 1 152 ? -0.875 -6.787 3.938 1.00 94.19 152 VAL A O 1
ATOM 1249 N N . HIS A 1 153 ? -2.494 -6.616 2.397 1.00 94.00 153 HIS A N 1
ATOM 1250 C CA . HIS A 1 153 ? -3.207 -5.542 3.078 1.00 94.00 153 HIS A CA 1
ATOM 1251 C C . HIS A 1 153 ? -3.654 -5.965 4.479 1.00 94.00 153 HIS A C 1
ATOM 1253 O O . HIS A 1 153 ? -3.383 -5.265 5.450 1.00 94.00 153 HIS A O 1
ATOM 1259 N N . LYS A 1 154 ? -4.235 -7.163 4.620 1.00 91.12 154 LYS A N 1
ATOM 1260 C CA . LYS A 1 154 ? -4.579 -7.721 5.936 1.00 91.12 154 LYS A CA 1
ATOM 1261 C C . LYS A 1 154 ? -3.354 -7.879 6.837 1.00 91.12 154 LYS A C 1
ATOM 1263 O O . LYS A 1 154 ? -3.448 -7.545 8.009 1.00 91.12 154 LYS A O 1
ATOM 1268 N N . ARG A 1 155 ? -2.206 -8.326 6.308 1.00 90.81 155 ARG A N 1
ATOM 1269 C CA . ARG A 1 155 ? -0.941 -8.401 7.074 1.00 90.81 155 ARG A CA 1
ATOM 1270 C C . ARG A 1 155 ? -0.423 -7.027 7.504 1.00 90.81 155 ARG A C 1
ATOM 1272 O O . ARG A 1 155 ? 0.106 -6.899 8.601 1.00 90.81 155 ARG A O 1
ATOM 1279 N N . MET A 1 156 ? -0.573 -5.995 6.676 1.00 88.75 156 MET A N 1
ATOM 1280 C CA . MET A 1 156 ? -0.270 -4.619 7.087 1.00 88.75 156 MET A CA 1
ATOM 1281 C C . MET A 1 156 ? -1.168 -4.212 8.263 1.00 88.75 156 MET A C 1
ATOM 1283 O O . MET A 1 156 ? -0.687 -3.700 9.269 1.00 88.75 156 MET A O 1
ATOM 1287 N N . LEU A 1 157 ? -2.461 -4.533 8.199 1.00 88.38 157 LEU A N 1
ATOM 1288 C CA . LEU A 1 157 ? -3.420 -4.233 9.265 1.00 88.38 157 LEU A CA 1
ATOM 1289 C C . LEU A 1 157 ? -3.256 -5.084 10.539 1.00 88.38 157 LEU A C 1
ATOM 1291 O O . LEU A 1 157 ? -3.967 -4.837 11.507 1.00 88.38 157 LEU A O 1
ATOM 1295 N N . THR A 1 158 ? -2.327 -6.047 10.603 1.00 84.88 158 THR A N 1
ATOM 1296 C CA . THR A 1 158 ? -1.986 -6.717 11.876 1.00 84.88 158 THR A CA 1
ATOM 1297 C C . THR A 1 158 ? -0.900 -5.993 12.665 1.00 84.88 158 THR A C 1
ATOM 1299 O O . THR A 1 158 ? -0.664 -6.337 13.820 1.00 84.88 158 THR A O 1
ATOM 1302 N N . GLN A 1 159 ? -0.210 -5.014 12.073 1.00 85.56 159 GLN A N 1
ATOM 1303 C CA . GLN A 1 159 ? 0.862 -4.302 12.768 1.00 85.56 159 GLN A CA 1
ATOM 1304 C C . GLN A 1 159 ? 0.287 -3.154 13.594 1.00 85.56 159 GLN A C 1
ATOM 1306 O O . GLN A 1 159 ? -0.290 -2.207 13.054 1.00 85.56 159 GLN A O 1
ATOM 1311 N N . ASN A 1 160 ? 0.496 -3.203 14.911 1.00 83.38 160 ASN A N 1
ATOM 1312 C CA . ASN A 1 160 ? -0.031 -2.202 15.841 1.00 83.38 160 ASN A CA 1
ATOM 1313 C C . ASN A 1 160 ? 0.411 -0.775 15.476 1.00 83.38 160 ASN A C 1
ATOM 1315 O O . ASN A 1 160 ? -0.374 0.168 15.553 1.00 83.38 160 ASN A O 1
ATOM 1319 N N . GLU A 1 161 ? 1.651 -0.615 15.012 1.00 81.94 161 GLU A N 1
ATOM 1320 C CA . GLU A 1 161 ? 2.167 0.711 14.674 1.00 81.94 161 GLU A CA 1
ATOM 1321 C C . GLU A 1 161 ? 1.507 1.301 13.423 1.00 81.94 161 GLU A C 1
ATOM 1323 O O . GLU A 1 161 ? 1.240 2.502 13.391 1.00 81.94 161 GLU A O 1
ATOM 1328 N N . PHE A 1 162 ? 1.123 0.467 12.450 1.00 84.69 162 PHE A N 1
ATOM 1329 C CA . PHE A 1 162 ? 0.303 0.918 11.322 1.00 84.69 162 PHE A CA 1
ATOM 1330 C C . PHE A 1 162 ? -1.114 1.288 11.771 1.00 84.69 162 PHE A C 1
ATOM 1332 O O . PHE A 1 162 ? -1.636 2.330 11.370 1.00 84.69 162 PHE A O 1
ATOM 1339 N N . LEU A 1 163 ? -1.720 0.493 12.658 1.00 88.44 163 LEU A N 1
ATOM 1340 C CA . LEU A 1 163 ? -3.064 0.766 13.170 1.00 88.44 163 LEU A CA 1
ATOM 1341 C C . LEU A 1 163 ? -3.136 2.093 13.947 1.00 88.44 163 LEU A C 1
ATOM 1343 O O . LEU A 1 163 ? -4.100 2.838 13.777 1.00 88.44 163 LEU A O 1
ATOM 1347 N N . LYS A 1 164 ? -2.108 2.442 14.733 1.00 88.50 164 LYS A N 1
ATOM 1348 C CA . LYS A 1 164 ? -2.029 3.734 15.449 1.00 88.50 164 LYS A CA 1
ATOM 1349 C C . LYS A 1 164 ? -1.967 4.934 14.507 1.00 88.50 164 LYS A C 1
ATOM 1351 O O . LYS A 1 164 ? -2.663 5.930 14.732 1.00 88.50 164 LYS A O 1
ATOM 1356 N N . VAL A 1 165 ? -1.147 4.855 13.456 1.00 85.94 165 VAL A N 1
ATOM 1357 C CA . VAL A 1 165 ? -1.065 5.919 12.440 1.00 85.94 165 VAL A CA 1
ATOM 1358 C C . VAL A 1 165 ? -2.418 6.069 11.763 1.00 85.94 165 VAL A C 1
ATOM 1360 O O . VAL A 1 165 ? -2.968 7.168 11.716 1.00 85.94 165 VAL A O 1
ATOM 1363 N N . ARG A 1 166 ? -3.004 4.955 11.324 1.00 88.12 166 ARG A N 1
ATOM 1364 C CA . ARG A 1 166 ? -4.300 4.961 10.659 1.00 88.12 166 ARG A CA 1
ATOM 1365 C C . ARG A 1 166 ? -5.413 5.512 11.560 1.00 88.12 166 ARG A C 1
ATOM 1367 O O . ARG A 1 166 ? -6.205 6.336 11.117 1.00 88.12 166 ARG A O 1
ATOM 1374 N N . PHE A 1 167 ? -5.461 5.147 12.841 1.00 91.12 167 PHE A N 1
ATOM 1375 C CA . PHE A 1 167 ? -6.411 5.738 13.793 1.00 91.12 167 PHE A CA 1
ATOM 1376 C C . PHE A 1 167 ? -6.255 7.262 13.902 1.00 91.12 167 PHE A C 1
ATOM 1378 O O . PHE A 1 167 ? -7.249 7.993 13.929 1.00 91.12 167 PHE A O 1
ATOM 1385 N N . THR A 1 168 ? -5.015 7.755 13.877 1.00 89.19 168 THR A N 1
ATOM 1386 C CA . THR A 1 168 ? -4.725 9.196 13.865 1.00 89.19 168 THR A CA 1
ATOM 1387 C C . THR A 1 168 ? -5.257 9.868 12.593 1.00 89.19 168 THR A C 1
ATOM 1389 O O . THR A 1 168 ? -5.897 10.918 12.674 1.00 89.19 168 THR A O 1
ATOM 1392 N N . GLU A 1 169 ? -5.071 9.251 11.423 1.00 86.06 169 GLU A N 1
ATOM 1393 C CA . GLU A 1 169 ? -5.595 9.749 10.139 1.00 86.06 169 GLU A CA 1
ATOM 1394 C C . GLU A 1 169 ? -7.130 9.826 10.127 1.00 86.06 169 GLU A C 1
ATOM 1396 O O . GLU A 1 169 ? -7.708 10.830 9.700 1.00 86.06 169 GLU A O 1
ATOM 1401 N N . PHE A 1 170 ? -7.800 8.802 10.661 1.00 89.88 170 PHE A N 1
ATOM 1402 C CA . PHE A 1 170 ? -9.261 8.729 10.710 1.00 89.88 170 PHE A CA 1
ATOM 1403 C C . PHE A 1 170 ? -9.888 9.513 11.866 1.00 89.88 170 PHE A C 1
ATOM 1405 O O . PHE A 1 170 ? -11.105 9.692 11.872 1.00 89.88 170 PHE A O 1
ATOM 1412 N N . SER A 1 171 ? -9.102 10.048 12.805 1.00 90.19 171 SER A N 1
ATOM 1413 C CA . SER A 1 171 ? -9.619 10.746 13.993 1.00 90.19 171 SER A CA 1
ATOM 1414 C C . SER A 1 171 ? -10.602 11.868 13.634 1.00 90.19 171 SER A C 1
ATOM 1416 O O . SER A 1 171 ? -11.692 11.942 14.190 1.00 90.19 171 SER A O 1
ATOM 1418 N N . LYS A 1 172 ? -10.293 12.697 12.625 1.00 92.50 172 LYS A N 1
ATOM 1419 C CA . LYS A 1 172 ? -11.214 13.760 12.169 1.00 92.50 172 LYS A CA 1
ATOM 1420 C C . LYS A 1 172 ? -12.510 13.207 11.576 1.00 92.50 172 LYS A C 1
ATOM 1422 O O . LYS A 1 172 ? -13.574 13.785 11.783 1.00 92.50 172 LYS A O 1
ATOM 1427 N N . GLN A 1 173 ? -12.429 12.114 10.819 1.00 92.69 173 GLN A N 1
ATOM 1428 C CA . GLN A 1 173 ? -13.607 11.473 10.240 1.00 92.69 173 GLN A CA 1
ATOM 1429 C C . GLN A 1 173 ? -14.482 10.847 11.329 1.00 92.69 173 GLN A C 1
ATOM 1431 O O . GLN A 1 173 ? -15.701 10.995 11.275 1.00 92.69 173 GLN A O 1
ATOM 1436 N N . LEU A 1 174 ? -13.874 10.214 12.333 1.00 93.19 174 LEU A N 1
ATOM 1437 C CA . LEU A 1 174 ? -14.569 9.654 13.491 1.00 93.19 174 LEU A CA 1
ATOM 1438 C C . LEU A 1 174 ? -15.322 10.740 14.268 1.00 93.19 174 LEU A C 1
ATOM 1440 O O . LEU A 1 174 ? -16.503 10.564 14.556 1.00 93.19 174 LEU A O 1
ATOM 1444 N N . GLU A 1 175 ? -14.706 11.900 14.505 1.00 93.62 175 GLU A N 1
ATOM 1445 C CA . GLU A 1 175 ? -15.393 13.039 15.132 1.00 93.62 175 GLU A CA 1
ATOM 1446 C C . GLU A 1 175 ? -16.573 13.545 14.286 1.00 93.62 175 GLU A C 1
ATOM 1448 O O . GLU A 1 175 ? -17.653 13.816 14.811 1.00 93.62 175 GLU A O 1
ATOM 1453 N N . ILE A 1 176 ? -16.425 13.608 12.958 1.00 94.12 176 ILE A N 1
ATOM 1454 C CA . ILE A 1 176 ? -17.533 13.965 12.056 1.00 94.12 176 ILE A CA 1
ATOM 1455 C C . ILE A 1 176 ? -18.682 12.951 12.158 1.00 94.12 176 ILE A C 1
ATOM 1457 O O . ILE A 1 176 ? -19.845 13.355 12.139 1.00 94.12 176 ILE A O 1
ATOM 1461 N N . LEU A 1 177 ? -18.390 11.651 12.258 1.00 92.75 177 LEU A N 1
ATOM 1462 C CA . LEU A 1 177 ? -19.410 10.611 12.432 1.00 92.75 177 LEU A CA 1
ATOM 1463 C C . LEU A 1 177 ? -20.153 10.783 13.761 1.00 92.75 177 LEU A C 1
ATOM 1465 O O . LEU A 1 177 ? -21.386 10.821 13.757 1.00 92.75 177 LEU A O 1
ATOM 1469 N N . LYS A 1 178 ? -19.418 10.998 14.860 1.00 93.19 178 LYS A N 1
ATOM 1470 C CA . LYS A 1 178 ? -19.995 11.277 16.185 1.00 93.19 178 LYS A CA 1
ATOM 1471 C C . LYS A 1 178 ? -20.900 12.515 16.142 1.00 93.19 178 LYS A C 1
ATOM 1473 O O . LYS A 1 178 ? -22.038 12.466 16.604 1.00 93.19 178 LYS A O 1
ATOM 1478 N N . HIS A 1 179 ? -20.461 13.598 15.497 1.00 93.88 179 HIS A N 1
ATOM 1479 C CA . HIS A 1 179 ? -21.271 14.810 15.313 1.00 93.88 179 HIS A CA 1
ATOM 1480 C C . HIS A 1 179 ? -22.514 14.611 14.436 1.00 93.88 179 HIS A C 1
ATOM 1482 O O . HIS A 1 179 ? -23.513 15.301 14.631 1.00 93.88 179 HIS A O 1
ATOM 1488 N N . LYS A 1 180 ? -22.482 13.670 13.487 1.00 94.12 180 LYS A N 1
ATOM 1489 C CA . LYS A 1 180 ? -23.648 13.276 12.678 1.00 94.12 180 LYS A CA 1
ATOM 1490 C C . LYS A 1 180 ? -24.617 12.350 13.425 1.00 94.12 180 LYS A C 1
ATOM 1492 O O . LYS A 1 180 ? -25.619 11.948 12.842 1.00 94.12 180 LYS A O 1
ATOM 1497 N N . GLY A 1 181 ? -24.335 12.013 14.686 1.00 92.81 181 GLY A N 1
ATOM 1498 C CA . GLY A 1 181 ? -25.142 11.095 15.489 1.00 92.81 181 GLY A CA 1
ATOM 1499 C C . GLY A 1 181 ? -24.935 9.621 15.138 1.00 92.81 181 GLY A C 1
ATOM 1500 O O . GLY A 1 181 ? -25.724 8.783 15.565 1.00 92.81 181 GLY A O 1
ATOM 1501 N N . ILE A 1 182 ? -23.895 9.291 14.364 1.00 93.75 182 ILE A N 1
ATOM 1502 C CA . ILE A 1 182 ? -23.532 7.903 14.072 1.00 93.75 182 ILE A CA 1
ATOM 1503 C C . ILE A 1 182 ? -22.755 7.362 15.271 1.00 93.75 182 ILE A C 1
ATOM 1505 O O . ILE A 1 182 ? -21.753 7.946 15.690 1.00 93.75 182 ILE A O 1
ATOM 1509 N N . LYS A 1 183 ? -23.229 6.246 15.829 1.00 94.69 183 LYS A N 1
ATOM 1510 C CA . LYS A 1 183 ? -22.590 5.583 16.967 1.00 94.69 183 LYS A CA 1
ATOM 1511 C C . LYS A 1 183 ? -21.242 5.000 16.535 1.00 94.69 183 LYS A C 1
ATOM 1513 O O . LYS A 1 183 ? -21.146 4.342 15.499 1.00 94.69 183 LYS A O 1
ATOM 1518 N N . VAL A 1 184 ? -20.214 5.249 17.343 1.00 96.62 184 VAL A N 1
ATOM 1519 C CA . VAL A 1 184 ? -18.878 4.667 17.187 1.00 96.62 184 VAL A CA 1
ATOM 1520 C C . VAL A 1 184 ? -18.589 3.818 18.422 1.00 96.62 184 VAL A C 1
ATOM 1522 O O . VAL A 1 184 ? -18.837 4.260 19.541 1.00 96.62 184 VAL A O 1
ATOM 1525 N N . VAL A 1 185 ? -18.112 2.593 18.219 1.00 95.69 185 VAL A N 1
ATOM 1526 C CA . VAL A 1 185 ? -17.799 1.620 19.273 1.00 95.69 185 VAL A CA 1
ATOM 1527 C C . VAL A 1 185 ? -16.327 1.212 19.228 1.00 95.69 185 VAL A C 1
ATOM 1529 O O . VAL A 1 185 ? -15.633 1.396 18.224 1.00 95.69 185 VAL A O 1
ATOM 1532 N N . THR A 1 186 ? -15.841 0.639 20.326 1.00 95.94 186 THR A N 1
ATOM 1533 C CA . THR A 1 186 ? -14.505 0.041 20.383 1.00 95.94 186 THR A CA 1
ATOM 1534 C C . THR A 1 186 ? -14.461 -1.238 19.558 1.00 95.94 186 THR A C 1
ATOM 1536 O O . THR A 1 186 ? -15.265 -2.149 19.755 1.00 95.94 186 THR A O 1
ATOM 1539 N N . CYS A 1 187 ? -13.509 -1.313 18.632 1.00 95.00 187 CYS A N 1
ATOM 1540 C CA . CYS A 1 187 ? -13.282 -2.507 17.834 1.00 95.00 187 CYS A CA 1
ATOM 1541 C C . CYS A 1 187 ? -12.653 -3.613 18.690 1.00 95.00 187 CYS A C 1
ATOM 1543 O O . CYS A 1 187 ? -11.680 -3.379 19.398 1.00 95.00 187 CYS A O 1
ATOM 1545 N N . ASN A 1 188 ? -13.161 -4.838 18.579 1.00 91.69 188 ASN A N 1
ATOM 1546 C CA . ASN A 1 188 ? -12.653 -6.001 19.311 1.00 91.69 188 ASN A CA 1
ATOM 1547 C C . ASN A 1 188 ? -11.389 -6.624 18.689 1.00 91.69 188 ASN A C 1
ATOM 1549 O O . ASN A 1 188 ? -10.794 -7.500 19.305 1.00 91.69 188 ASN A O 1
ATOM 1553 N N . GLN A 1 189 ? -11.000 -6.207 17.478 1.00 90.62 189 GLN A N 1
ATOM 1554 C CA . GLN A 1 189 ? -9.790 -6.685 16.801 1.00 90.62 189 GLN A CA 1
ATOM 1555 C C . GLN A 1 189 ? -8.593 -5.771 17.057 1.00 90.62 189 GLN A C 1
ATOM 1557 O O . GLN A 1 189 ? -7.507 -6.251 17.357 1.00 90.62 189 GLN A O 1
ATOM 1562 N N . CYS A 1 190 ? -8.779 -4.454 16.915 1.00 92.06 190 CYS A N 1
ATOM 1563 C CA . CYS A 1 190 ? -7.693 -3.479 17.040 1.00 92.06 190 CYS A CA 1
ATOM 1564 C C . CYS A 1 190 ? -7.789 -2.583 18.278 1.00 92.06 190 CYS A C 1
ATOM 1566 O O . CYS A 1 190 ? -6.962 -1.692 18.422 1.00 92.06 190 CYS A O 1
ATOM 1568 N N . GLU A 1 191 ? -8.814 -2.752 19.118 1.00 93.19 191 GLU A N 1
ATOM 1569 C CA . GLU A 1 191 ? -9.013 -2.045 20.398 1.00 93.19 191 GLU A CA 1
ATOM 1570 C C . GLU A 1 191 ? -9.194 -0.515 20.307 1.00 93.19 191 GLU A C 1
ATOM 1572 O O . GLU A 1 191 ? -9.428 0.153 21.312 1.00 93.19 191 GLU A O 1
ATOM 1577 N N . PHE A 1 192 ? -9.168 0.056 19.102 1.00 94.50 192 PHE A N 1
ATOM 1578 C CA . PHE A 1 192 ? -9.466 1.467 18.862 1.00 94.50 192 PHE A CA 1
ATOM 1579 C C . PHE A 1 192 ? -10.975 1.742 18.840 1.00 94.50 192 PHE A C 1
ATOM 1581 O O . PHE A 1 192 ? -11.762 0.951 18.311 1.00 94.50 192 PHE A O 1
ATOM 1588 N N . GLU A 1 193 ? -11.378 2.913 19.345 1.00 95.56 193 GLU A N 1
ATOM 1589 C CA . GLU A 1 193 ? -12.739 3.458 19.227 1.00 95.56 193 GLU A CA 1
ATOM 1590 C C . GLU A 1 193 ? -12.998 3.941 17.788 1.00 95.56 193 GLU A C 1
ATOM 1592 O O . GLU A 1 193 ? -13.015 5.133 17.485 1.00 95.56 193 GLU A O 1
ATOM 1597 N N . ALA A 1 194 ? -13.121 2.982 16.873 1.00 96.19 194 ALA A N 1
ATOM 1598 C CA . ALA A 1 194 ? -13.187 3.225 15.436 1.00 96.19 194 ALA A CA 1
ATOM 1599 C C . ALA A 1 194 ? -14.207 2.344 14.699 1.00 96.19 194 ALA A C 1
ATOM 1601 O O . ALA A 1 194 ? -14.214 2.322 13.468 1.00 96.19 194 ALA A O 1
ATOM 1602 N N . GLY A 1 195 ? -15.036 1.588 15.424 1.00 96.44 195 GLY A N 1
ATOM 1603 C CA . GLY A 1 195 ? -16.125 0.798 14.857 1.00 96.44 195 GLY A CA 1
ATOM 1604 C C . GLY A 1 195 ? -17.321 1.682 14.538 1.00 96.44 195 GLY A C 1
ATOM 1605 O O . GLY A 1 195 ? -18.042 2.074 15.448 1.00 96.44 195 GLY A O 1
ATOM 1606 N N . GLN A 1 196 ? -17.547 2.006 13.269 1.00 96.62 196 GLN A N 1
ATOM 1607 C CA . GLN A 1 196 ? -18.758 2.694 12.836 1.00 96.62 196 GLN A CA 1
ATOM 1608 C C . GLN A 1 196 ? -19.928 1.709 12.871 1.00 96.62 196 GLN A C 1
ATOM 1610 O O . GLN A 1 196 ? -19.916 0.722 12.139 1.00 96.62 196 GLN A O 1
ATOM 1615 N N . VAL A 1 197 ? -20.941 1.981 13.695 1.00 96.31 197 VAL A N 1
ATOM 1616 C CA . VAL A 1 197 ? -22.122 1.113 13.793 1.00 96.31 197 VAL A CA 1
ATOM 1617 C C . VAL A 1 197 ? -22.915 1.147 12.487 1.00 96.31 197 VAL A C 1
ATOM 1619 O O . VAL A 1 197 ? -23.275 2.220 11.994 1.00 96.31 197 VAL A O 1
ATOM 1622 N N . THR A 1 198 ? -23.182 -0.034 11.937 1.00 95.75 198 THR A N 1
ATOM 1623 C CA . THR A 1 198 ? -23.951 -0.251 10.703 1.00 95.75 198 THR A CA 1
ATOM 1624 C C . THR A 1 198 ? -25.376 -0.714 11.001 1.00 95.75 198 THR A C 1
ATOM 1626 O O . THR A 1 198 ? -26.301 -0.328 10.284 1.00 95.75 198 THR A O 1
ATOM 1629 N N . ALA A 1 199 ? -25.575 -1.466 12.088 1.00 94.56 199 ALA A N 1
ATOM 1630 C CA . ALA A 1 199 ? -26.884 -1.873 12.585 1.00 94.56 199 ALA A CA 1
ATOM 1631 C C . ALA A 1 199 ? -26.880 -2.016 14.114 1.00 94.56 199 ALA A C 1
ATOM 1633 O O . ALA A 1 199 ? -25.914 -2.495 14.704 1.00 94.56 199 ALA A O 1
ATOM 1634 N N . THR A 1 200 ? -27.987 -1.640 14.754 1.00 94.12 200 THR A N 1
ATOM 1635 C CA . THR A 1 200 ? -28.212 -1.872 16.187 1.00 94.12 200 THR A CA 1
ATOM 1636 C C . THR A 1 200 ? -29.239 -2.985 16.355 1.00 94.12 200 THR A C 1
ATOM 1638 O O . THR A 1 200 ? -30.358 -2.890 15.849 1.00 94.12 200 THR A O 1
ATOM 1641 N N . LEU A 1 201 ? -28.843 -4.034 17.069 1.00 91.56 201 LEU A N 1
ATOM 1642 C CA . LEU A 1 201 ? -29.638 -5.211 17.406 1.00 91.56 201 LEU A CA 1
ATOM 1643 C C . LEU A 1 201 ? -29.939 -5.207 18.911 1.00 91.56 201 LEU A C 1
ATOM 1645 O O . LEU A 1 201 ? -29.309 -4.485 19.682 1.00 91.56 201 LEU A O 1
ATOM 1649 N N . GLU A 1 202 ? -30.875 -6.046 19.358 1.00 87.75 202 GLU A N 1
ATOM 1650 C CA . GLU A 1 202 ? -31.213 -6.148 20.790 1.00 87.75 202 GLU A CA 1
ATOM 1651 C C . GLU A 1 202 ? -30.014 -6.576 21.653 1.00 87.75 202 GLU A C 1
ATOM 1653 O O . GLU A 1 202 ? -29.874 -6.133 22.789 1.00 87.75 202 GLU A O 1
ATOM 1658 N N . TRP A 1 203 ? -29.128 -7.409 21.106 1.00 88.12 203 TRP A N 1
ATOM 1659 C CA . TRP A 1 203 ? -27.975 -7.980 21.810 1.00 88.12 203 TRP A CA 1
ATOM 1660 C C . TRP A 1 203 ? -26.646 -7.259 21.532 1.00 88.12 203 TRP A C 1
ATOM 1662 O O . TRP A 1 203 ? -25.601 -7.694 22.020 1.00 88.12 203 TRP A O 1
ATOM 1672 N N . GLY A 1 204 ? -26.641 -6.177 20.747 1.00 92.38 204 GLY A N 1
ATOM 1673 C CA . GLY A 1 204 ? -25.419 -5.425 20.450 1.00 92.38 204 GLY A CA 1
ATOM 1674 C C . GLY A 1 204 ? -25.456 -4.629 19.151 1.00 92.38 204 GLY A C 1
ATOM 1675 O O . GLY A 1 204 ? -26.459 -4.599 18.445 1.00 92.38 204 GLY A O 1
ATOM 1676 N N . ASP A 1 205 ? -24.335 -3.996 18.827 1.00 95.62 205 ASP A N 1
ATOM 1677 C CA . ASP A 1 205 ? -24.163 -3.201 17.613 1.00 95.62 205 ASP A CA 1
ATOM 1678 C C . ASP A 1 205 ? -23.225 -3.895 16.627 1.00 95.62 205 ASP A C 1
ATOM 1680 O O . ASP A 1 205 ? -22.062 -4.163 16.943 1.00 95.62 205 ASP A O 1
ATOM 1684 N N . GLU A 1 206 ? -23.714 -4.156 15.420 1.00 96.62 206 GLU A N 1
ATOM 1685 C CA . GLU A 1 206 ? -22.861 -4.512 14.290 1.00 96.62 206 GLU A CA 1
ATOM 1686 C C . GLU A 1 206 ? -22.094 -3.271 13.838 1.00 96.62 206 GLU A C 1
ATOM 1688 O O . GLU A 1 206 ? -22.650 -2.170 13.768 1.00 96.62 206 GLU A O 1
ATOM 1693 N N . TYR A 1 207 ? -20.808 -3.430 13.541 1.00 96.31 207 TYR A N 1
ATOM 1694 C CA . TYR A 1 207 ? -19.961 -2.320 13.133 1.00 96.31 207 TYR A CA 1
ATOM 1695 C C . TYR A 1 207 ? -18.921 -2.714 12.086 1.00 96.31 207 TYR A C 1
ATOM 1697 O O . TYR A 1 207 ? -18.457 -3.854 12.028 1.00 96.31 207 TYR A O 1
ATOM 1705 N N . GLU A 1 208 ? -18.492 -1.703 11.336 1.00 96.62 208 GLU A N 1
ATOM 1706 C CA . GLU A 1 208 ? -17.337 -1.724 10.440 1.00 96.62 208 GLU A CA 1
ATOM 1707 C C . GLU A 1 208 ? -16.222 -0.853 1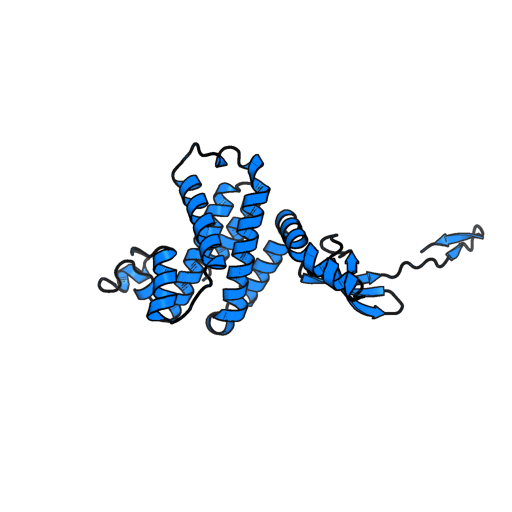1.031 1.00 96.62 208 GLU A C 1
ATOM 1709 O O . GLU A 1 208 ? -16.417 0.332 11.314 1.00 96.62 208 GLU A O 1
ATOM 1714 N N . CYS A 1 209 ? -15.037 -1.419 11.265 1.00 94.88 209 CYS A N 1
ATOM 1715 C CA . CYS A 1 209 ? -13.913 -0.662 11.808 1.00 94.88 209 CYS A CA 1
ATOM 1716 C C . CYS A 1 209 ? -13.199 0.147 10.720 1.00 94.88 209 CYS A C 1
ATOM 1718 O O . CYS A 1 209 ? -12.599 -0.425 9.816 1.00 94.88 209 CYS A O 1
ATOM 1720 N N . LEU A 1 210 ? -13.139 1.474 10.856 1.00 92.81 210 LEU A N 1
ATOM 1721 C CA . LEU A 1 210 ? -12.415 2.327 9.898 1.00 92.81 210 LEU A CA 1
ATOM 1722 C C . LEU A 1 210 ? -10.885 2.152 9.953 1.00 92.81 210 LEU A C 1
ATOM 1724 O O . LEU A 1 210 ? -10.179 2.513 9.008 1.00 92.81 210 LEU A O 1
ATOM 1728 N N . VAL A 1 211 ? -10.363 1.594 11.050 1.00 91.88 211 VAL A N 1
ATOM 1729 C CA . VAL A 1 211 ? -8.924 1.379 11.263 1.00 91.88 211 VAL A CA 1
ATOM 1730 C C . VAL A 1 211 ? -8.480 0.009 10.758 1.00 91.88 211 VAL A C 1
ATOM 1732 O O . VAL A 1 211 ? -7.698 -0.059 9.823 1.00 91.88 211 VAL A O 1
ATOM 1735 N N . CYS A 1 212 ? -8.965 -1.094 11.324 1.00 91.00 212 CYS A N 1
ATOM 1736 C CA . CYS A 1 212 ? -8.523 -2.428 10.893 1.00 91.00 212 CYS A CA 1
ATOM 1737 C C . CYS A 1 212 ? -9.412 -3.068 9.818 1.00 91.00 212 CYS A C 1
ATOM 1739 O O . CYS A 1 212 ? -9.184 -4.222 9.469 1.00 91.00 212 CYS A O 1
ATOM 1741 N N . GLU A 1 213 ? -10.430 -2.355 9.325 1.00 92.06 213 GLU A N 1
ATOM 1742 C CA . GLU A 1 213 ? -11.347 -2.816 8.266 1.00 92.06 213 GLU A CA 1
ATOM 1743 C C . GLU A 1 213 ? -12.085 -4.125 8.604 1.00 92.06 213 GLU A C 1
ATOM 1745 O O . GLU A 1 213 ? -12.636 -4.798 7.732 1.00 92.06 213 GLU A O 1
ATOM 1750 N N . SER A 1 214 ? -12.111 -4.502 9.886 1.00 91.44 214 SER A N 1
ATOM 1751 C CA . SER A 1 214 ? -12.851 -5.665 10.360 1.00 91.44 214 SER A CA 1
ATOM 1752 C C . SER A 1 214 ? -14.326 -5.337 10.574 1.00 91.44 214 SER A C 1
ATOM 1754 O O . SER A 1 214 ? -14.686 -4.243 11.015 1.00 91.44 214 SER A O 1
ATOM 1756 N N . ASN A 1 215 ? -15.168 -6.329 10.299 1.00 93.88 215 ASN A N 1
ATOM 1757 C CA . ASN A 1 215 ? -16.548 -6.356 10.761 1.00 93.88 215 ASN A CA 1
ATOM 1758 C C . ASN A 1 215 ? -16.590 -6.976 12.154 1.00 93.88 215 ASN A C 1
ATOM 1760 O O . ASN A 1 215 ? -15.904 -7.972 12.409 1.00 93.88 215 ASN A O 1
ATOM 1764 N N . GLY A 1 216 ? -17.418 -6.435 13.037 1.00 93.12 216 GLY A N 1
ATOM 1765 C CA . GLY A 1 216 ? -17.580 -6.985 14.374 1.00 93.12 216 GLY A CA 1
ATOM 1766 C C . GLY A 1 216 ? -18.946 -6.712 14.977 1.00 93.12 216 GLY A C 1
ATOM 1767 O O . GLY A 1 216 ? -19.779 -6.012 14.410 1.00 93.12 216 GLY A O 1
ATOM 1768 N N . LEU A 1 217 ? -19.149 -7.296 16.156 1.00 94.00 217 LEU A N 1
ATOM 1769 C CA . LEU A 1 217 ? -20.331 -7.111 16.984 1.00 94.00 217 LEU A CA 1
ATOM 1770 C C . LEU A 1 217 ? -19.874 -6.613 18.356 1.00 94.00 217 LEU A C 1
ATOM 1772 O O . LEU A 1 217 ? -19.142 -7.310 19.064 1.00 94.00 217 LEU A O 1
ATOM 1776 N N . ALA A 1 218 ? -20.265 -5.394 18.713 1.00 93.19 218 ALA A N 1
ATOM 1777 C CA . ALA A 1 218 ? -20.084 -4.846 20.048 1.00 93.19 218 ALA A CA 1
ATOM 1778 C C . ALA A 1 218 ? -21.283 -5.279 20.892 1.00 93.19 218 ALA A C 1
ATOM 1780 O O . ALA A 1 218 ? -22.383 -4.755 20.730 1.00 93.19 218 ALA A O 1
ATOM 1781 N N . LEU A 1 219 ? -21.083 -6.284 21.746 1.00 89.56 219 LEU A N 1
ATOM 1782 C CA . LEU A 1 219 ? -22.154 -6.836 22.572 1.00 89.56 219 LEU A CA 1
ATOM 1783 C C . LEU A 1 219 ? -22.732 -5.764 23.499 1.00 89.56 219 LEU A C 1
ATOM 1785 O O . LEU A 1 219 ? -21.992 -4.982 24.102 1.00 89.56 219 LEU A O 1
ATOM 1789 N N . ALA A 1 220 ? -24.058 -5.749 23.621 1.00 83.94 220 ALA A N 1
ATOM 1790 C CA . ALA A 1 220 ? -24.718 -4.948 24.635 1.00 83.94 220 ALA A CA 1
ATOM 1791 C C . ALA A 1 220 ? -24.277 -5.444 26.017 1.00 83.94 220 ALA A C 1
ATOM 1793 O O . ALA A 1 220 ? -24.213 -6.649 26.262 1.00 83.94 220 ALA A O 1
ATOM 1794 N N . LEU A 1 221 ? -23.963 -4.513 26.921 1.00 73.00 221 LEU A N 1
ATOM 1795 C CA . LEU A 1 221 ? -23.736 -4.859 28.319 1.00 73.00 221 LEU A CA 1
ATOM 1796 C C . LEU A 1 221 ? -25.057 -5.356 28.898 1.00 73.00 221 LEU A C 1
ATOM 1798 O O . LEU A 1 221 ? -25.991 -4.575 29.084 1.00 73.00 221 LEU A O 1
ATOM 1802 N N . ILE A 1 222 ? -25.119 -6.655 29.165 1.00 71.62 222 ILE A N 1
ATOM 1803 C CA . ILE A 1 222 ? -26.205 -7.254 29.919 1.00 71.62 222 ILE A CA 1
ATOM 1804 C C . ILE A 1 222 ? -25.935 -6.914 31.387 1.00 71.62 222 ILE A C 1
ATOM 1806 O O . ILE A 1 222 ? -24.847 -7.133 31.913 1.00 71.62 222 ILE A O 1
ATOM 1810 N N . THR A 1 223 ? -26.897 -6.260 32.030 1.00 70.81 223 THR A N 1
ATOM 1811 C CA . THR A 1 223 ? -26.852 -5.984 33.473 1.00 70.81 223 THR A CA 1
ATOM 1812 C C . THR A 1 223 ? -27.789 -6.898 34.250 1.00 70.81 223 THR A C 1
ATOM 1814 O O . THR A 1 223 ? -27.962 -6.699 35.456 1.00 70.81 223 THR A O 1
ATOM 1817 N N . ASP A 1 224 ? -28.377 -7.885 33.569 1.00 77.31 224 ASP A N 1
ATOM 1818 C CA . ASP A 1 224 ? -29.256 -8.870 34.171 1.00 77.31 224 ASP A CA 1
ATOM 1819 C C . ASP A 1 224 ? -28.524 -9.623 35.279 1.00 77.31 224 ASP A C 1
ATOM 1821 O O . ASP A 1 224 ? -27.338 -9.953 35.208 1.00 77.31 224 ASP A O 1
ATOM 1825 N N . THR A 1 225 ? -29.262 -9.865 36.350 1.00 79.00 225 THR A N 1
ATOM 1826 C CA . THR A 1 225 ? -28.782 -10.599 37.509 1.00 79.00 225 THR A CA 1
ATOM 1827 C C . THR A 1 225 ? -29.561 -11.891 37.619 1.00 79.00 225 THR A C 1
ATOM 1829 O O . THR A 1 225 ? -30.791 -11.879 37.578 1.00 79.00 225 THR A O 1
ATOM 1832 N N . LEU A 1 226 ? -28.854 -13.002 37.795 1.00 81.25 226 LEU A N 1
ATOM 1833 C CA . LEU A 1 226 ? -29.460 -14.286 38.123 1.00 81.25 226 LEU A CA 1
ATOM 1834 C C . LEU A 1 226 ? -29.221 -14.539 39.604 1.00 81.25 226 LEU A C 1
ATOM 1836 O O . LEU A 1 226 ? -28.083 -14.491 40.078 1.00 81.25 226 LEU A O 1
ATOM 1840 N N . ASP A 1 227 ? -30.295 -14.826 40.331 1.00 86.31 227 ASP A N 1
ATOM 1841 C CA . ASP A 1 227 ? -30.183 -15.256 41.717 1.00 86.31 227 ASP A CA 1
ATOM 1842 C C . ASP A 1 227 ? -29.496 -16.619 41.759 1.00 86.31 227 ASP A C 1
ATOM 1844 O O . ASP A 1 227 ? -29.930 -17.584 41.122 1.00 86.31 227 ASP A O 1
ATOM 1848 N N . CYS A 1 228 ? -28.403 -16.720 42.518 1.00 81.69 228 CYS A N 1
ATOM 1849 C CA . CYS A 1 228 ? -27.762 -18.004 42.734 1.00 81.69 228 CYS A CA 1
ATOM 1850 C C . CYS A 1 228 ? -28.719 -18.920 43.517 1.00 81.69 228 CYS A C 1
ATOM 1852 O O . CYS A 1 228 ? -28.993 -18.639 44.686 1.00 81.69 228 CYS A O 1
ATOM 1854 N N . PRO A 1 229 ? -29.148 -20.073 42.972 1.00 85.00 229 PRO A N 1
ATOM 1855 C CA . PRO A 1 229 ? -30.109 -20.955 43.641 1.00 85.00 229 PRO A CA 1
ATOM 1856 C C . PRO A 1 229 ? -29.565 -21.601 44.926 1.00 85.00 229 PRO A C 1
ATOM 1858 O O . PRO A 1 229 ? -30.285 -22.318 45.615 1.00 85.00 229 PRO A O 1
ATOM 1861 N N . ARG A 1 230 ? -28.278 -21.394 45.242 1.00 86.44 230 ARG A N 1
ATOM 1862 C CA . ARG A 1 230 ? -27.611 -21.955 46.421 1.00 86.44 230 ARG A CA 1
ATOM 1863 C C . ARG A 1 230 ? -27.367 -20.941 47.536 1.00 86.44 230 ARG A C 1
ATOM 1865 O O . ARG A 1 230 ? -27.384 -21.335 48.697 1.00 86.44 230 ARG A O 1
ATOM 1872 N N . CYS A 1 231 ? -27.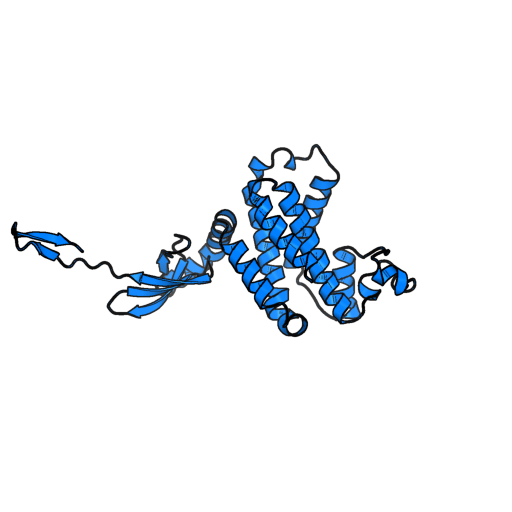057 -19.691 47.202 1.00 90.81 231 CYS A N 1
ATOM 1873 C CA . CYS A 1 231 ? -26.725 -18.670 48.200 1.00 90.81 231 CYS A CA 1
ATOM 1874 C C . CYS A 1 231 ? -27.581 -17.406 48.108 1.00 90.81 231 CYS A C 1
ATOM 1876 O O . CYS A 1 231 ? -27.358 -16.510 48.912 1.00 90.81 231 CYS A O 1
ATOM 1878 N N . GLU A 1 232 ? -28.513 -17.328 47.149 1.00 81.00 232 GLU A N 1
ATOM 1879 C CA . GLU A 1 232 ? -29.411 -16.183 46.913 1.00 81.00 232 GLU A CA 1
ATOM 1880 C C . GLU A 1 232 ? -28.678 -14.849 46.695 1.00 81.00 232 GLU A C 1
ATOM 1882 O O . GLU A 1 232 ? -29.277 -13.780 46.723 1.00 81.00 232 GLU A O 1
ATOM 1887 N N . VAL A 1 233 ? -27.364 -14.899 46.453 1.00 86.69 233 VAL A N 1
ATOM 1888 C CA . VAL A 1 233 ? -26.585 -13.738 46.038 1.00 86.69 233 VAL A CA 1
ATOM 1889 C C . VAL A 1 233 ? -26.731 -13.613 44.520 1.00 86.69 233 VAL A C 1
ATOM 1891 O O . VAL A 1 233 ? -26.370 -14.565 43.814 1.00 86.69 233 VAL A O 1
ATOM 1894 N N . PRO A 1 234 ? -27.244 -12.483 44.006 1.00 80.44 234 PRO A N 1
ATOM 1895 C CA . PRO A 1 234 ? -27.343 -12.257 42.573 1.00 80.44 234 PRO A CA 1
ATOM 1896 C C . PRO A 1 234 ? -25.944 -12.142 41.966 1.00 80.44 234 PRO A C 1
ATOM 1898 O O . PRO A 1 234 ? -25.070 -11.483 42.538 1.00 80.44 234 PRO A O 1
ATOM 1901 N N . PHE A 1 235 ? -25.726 -12.749 40.802 1.00 77.50 235 PHE A N 1
ATOM 1902 C CA . PHE A 1 235 ? -24.527 -12.504 40.001 1.00 77.50 235 PHE A CA 1
ATOM 1903 C C . PHE A 1 235 ? -24.910 -11.922 38.640 1.00 77.50 235 PHE A C 1
ATOM 1905 O O . PHE A 1 235 ? -25.896 -12.343 38.034 1.00 77.50 235 PHE A O 1
ATOM 1912 N N . GLN A 1 236 ? -24.137 -10.927 38.197 1.00 76.44 236 GLN A N 1
ATOM 1913 C CA . GLN A 1 236 ? -24.242 -10.346 36.858 1.00 76.44 236 GLN A CA 1
ATOM 1914 C C . GLN A 1 236 ? -23.535 -11.243 35.844 1.00 76.44 236 GLN A C 1
ATOM 1916 O O . GLN A 1 236 ? -22.500 -11.838 36.166 1.00 76.44 236 GLN A O 1
ATOM 1921 N N . PHE A 1 237 ? -24.090 -11.327 34.640 1.00 65.38 237 PHE A N 1
ATOM 1922 C CA . PHE A 1 237 ? -23.536 -12.069 33.509 1.00 65.38 237 PHE A CA 1
ATOM 1923 C C . PHE A 1 237 ? -23.666 -11.263 32.219 1.00 65.38 237 PHE A C 1
ATOM 1925 O O . PHE A 1 237 ? -24.642 -10.494 32.102 1.00 65.38 237 PHE A O 1
#

Radius of gyration: 23.33 Å; chains: 1; bounding box: 58×37×77 Å

pLDDT: mean 89.19, std 10.45, range [47.66, 98.19]

Foldseek 3Di:
DVQLLVLLVVLLVCLPPPNLSNLLSLLVSVFVLLLLVVVLVPNLLQAPDSVPDDPVCVVVVNGHGDGPVSSQVCCCPPVVDHDDPVLSVLSVVSVVSNCCSVPPCDDVCVPVVVCSLVSLLSSLVNLVSVLCCCCPVCCVVQVVCVVSSVVSLLSNLLDLSSLVSQCVVCVVVLVVCVVVVFDFDQDPRNRDSAW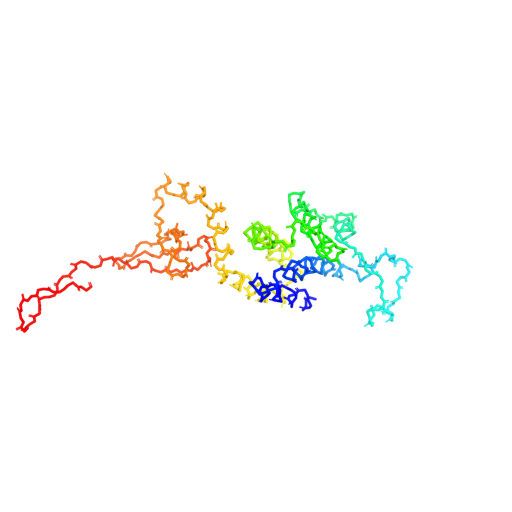GFPDADPQFTWTQGSRNRDTDTGGDQFQDWDQDPPPRDTDGD

Sequence (237 aa):
MKNAIDFVDSSIDDLDVRPKNAIVDFYTSIELFLKARLMLEHWTLILEEPGKGNIQSFSIGDFKSIYLEGAVKRLKSILAINISDTILDNFKELGEHRNQIVHFSHTEYSTLEANKAGVVAQQWSSWHHLYKLLTDDWKEQFLDHQDEFGRVHKRMLTQNEFLKVRFTEFSKQLEILKHKGIKVVTCNQCEFEAGQVTATLEWGDEYECLVCESNGLALALITDTLDCPRCEVPFQF